Protein AF-A0A3B1E2D6-F1 (afdb_monomer)

Secondary structure (DSSP, 8-state):
--EEEEEE--SGGGTT-EEEETTEEEEESS-EEEEEE-TT--EEEEEEESEEEEEETT--EEEEETT-EEEE-TT----EEES---HHHHHHHHHH-TTEEE-S-SEEEE---TT--S-EEEEE-SS-HHHHTTTGGGS----TTTB-SSEEEEEEETTTTEEEEEETTEEEEE---TT-EEEEEEEEEEETTEEEEEEEEEE-BT--EEETTEEE-BSEE--EEEEEEEE-TTS-EEEEEEEEEEE-SEEEPPP-

Organism: NCBI:txid652676

InterPro domains:
  IPR006860 FecR protein [PF04773] (2-52)
  IPR012373 Fe(2+)-dicitrate sensor, transmembrane component [PTHR30273] (2-95)

Mean predicted aligned error: 5.48 Å

pLDDT: mean 89.54, std 8.62, range [54.59, 98.31]

Nearest PDB structures (foldseek):
  4bxq-assembly1_A  TM=2.350E-01  e=1.334E+00  Danio rerio
  4bxp-assembly1_A  TM=2.313E-01  e=1.654E+00  Danio rerio
  7sqc-assembly1_9D  TM=2.368E-01  e=2.542E+00  Chlamydomonas reinhardtii
  4bxr-assembly2_B  TM=2.130E-01  e=1.943E+00  Danio rerio
  4ld3-assembly1_A  TM=1.711E-01  e=2.830E+00  Danio rerio

Structure (mmCIF, N/CA/C/O backbone):
data_AF-A0A3B1E2D6-F1
#
_entry.id   AF-A0A3B1E2D6-F1
#
loop_
_atom_site.group_PDB
_atom_site.id
_atom_site.type_symbol
_atom_site.label_atom_id
_atom_site.label_alt_id
_atom_site.label_comp_id
_atom_site.label_asym_id
_atom_site.label_entity_id
_atom_site.label_seq_id
_atom_site.pdbx_PDB_ins_code
_atom_site.Cartn_x
_atom_site.Cartn_y
_atom_site.Cartn_z
_atom_site.occupancy
_atom_site.B_iso_or_equiv
_atom_site.auth_seq_id
_atom_site.auth_comp_id
_atom_site.auth_asym_id
_atom_site.auth_atom_id
_atom_site.pdbx_PDB_model_num
ATOM 1 N N . SER A 1 1 ? -13.318 -9.334 27.468 1.00 66.12 1 SER A N 1
ATOM 2 C CA . SER A 1 1 ? -13.685 -10.148 26.287 1.00 66.12 1 SER A CA 1
ATOM 3 C C . SER A 1 1 ? -12.667 -9.867 25.203 1.00 66.12 1 SER A C 1
ATOM 5 O O . SER A 1 1 ? -12.263 -8.723 25.097 1.00 66.12 1 SER A O 1
ATOM 7 N N . ARG A 1 2 ? -12.231 -10.880 24.446 1.00 92.12 2 ARG A N 1
ATOM 8 C CA . ARG A 1 2 ? -11.282 -10.730 23.329 1.00 92.12 2 ARG A CA 1
ATOM 9 C C . ARG A 1 2 ? -11.980 -11.096 22.025 1.00 92.12 2 ARG A C 1
ATOM 11 O O . ARG A 1 2 ? -12.772 -12.037 22.027 1.00 92.12 2 ARG A O 1
ATOM 18 N N . GLY A 1 3 ? -11.686 -10.393 20.940 1.00 94.12 3 GLY A N 1
ATOM 19 C CA . GLY A 1 3 ? -12.234 -10.723 19.628 1.00 94.12 3 GLY A CA 1
ATOM 20 C C . GLY A 1 3 ? -11.583 -9.938 18.500 1.00 94.12 3 GLY A C 1
ATOM 21 O O . GLY A 1 3 ? -11.156 -8.803 18.694 1.00 94.12 3 GLY A O 1
ATOM 22 N N . ILE A 1 4 ? -11.541 -10.557 17.324 1.00 95.56 4 ILE A N 1
ATOM 23 C CA . ILE A 1 4 ? -11.138 -9.945 16.060 1.00 95.56 4 ILE A CA 1
ATOM 24 C C . ILE A 1 4 ? -12.330 -10.050 15.110 1.00 95.56 4 ILE A C 1
ATOM 26 O O . ILE A 1 4 ? -12.961 -11.103 15.014 1.00 95.56 4 ILE A O 1
ATOM 30 N N . LEU A 1 5 ? -12.635 -8.958 14.419 1.00 95.38 5 LEU A N 1
ATOM 31 C CA . LEU A 1 5 ? -13.650 -8.881 13.379 1.00 95.38 5 LEU A CA 1
ATOM 32 C C . LEU A 1 5 ? -13.034 -8.209 12.155 1.00 95.38 5 LEU A C 1
ATOM 34 O O . LEU A 1 5 ? -12.516 -7.100 12.256 1.00 95.38 5 LEU A O 1
ATOM 38 N N . LEU A 1 6 ? -13.158 -8.846 10.997 1.00 94.38 6 LEU A N 1
ATOM 39 C CA . LEU A 1 6 ? -13.098 -8.156 9.717 1.00 94.38 6 LEU A CA 1
ATOM 40 C C . LEU A 1 6 ? -14.526 -8.037 9.198 1.00 94.38 6 LEU A C 1
ATOM 42 O O . LEU A 1 6 ? -15.253 -9.030 9.150 1.00 94.38 6 LEU A O 1
ATOM 46 N N . ALA A 1 7 ? -14.918 -6.831 8.814 1.00 93.31 7 ALA A N 1
ATOM 47 C CA . ALA A 1 7 ? -16.178 -6.592 8.142 1.00 93.31 7 ALA A CA 1
ATOM 48 C C . ALA A 1 7 ? -15.914 -6.119 6.717 1.00 93.31 7 ALA A C 1
ATOM 50 O O . ALA A 1 7 ? -15.174 -5.160 6.503 1.00 93.31 7 ALA A O 1
ATOM 51 N N . GLU A 1 8 ? -16.563 -6.779 5.764 1.00 91.44 8 GLU A N 1
ATOM 52 C CA . GLU A 1 8 ? -16.634 -6.357 4.374 1.00 91.44 8 GLU A CA 1
ATOM 53 C C . GLU A 1 8 ? -18.095 -6.074 4.018 1.00 91.44 8 GLU A C 1
ATOM 55 O O . GLU A 1 8 ? -18.920 -6.978 3.881 1.00 91.44 8 GLU A O 1
ATOM 60 N N . VAL A 1 9 ? -18.423 -4.790 3.884 1.00 88.56 9 VAL A N 1
ATOM 61 C CA . VAL A 1 9 ? -19.766 -4.332 3.535 1.00 88.56 9 VAL A CA 1
ATOM 62 C C . VAL A 1 9 ? -19.759 -3.706 2.154 1.00 88.56 9 VAL A C 1
ATOM 64 O O . VAL A 1 9 ? -19.364 -2.560 1.949 1.00 88.56 9 VAL A O 1
ATOM 67 N N . THR A 1 10 ? -20.227 -4.485 1.183 1.00 82.56 10 THR A N 1
ATOM 68 C CA . THR A 1 10 ? -20.217 -4.129 -0.243 1.00 82.56 10 THR A CA 1
ATOM 69 C C . THR A 1 10 ? -21.563 -3.628 -0.763 1.00 82.56 10 THR A C 1
ATOM 71 O O . THR A 1 10 ? -21.641 -3.179 -1.905 1.00 82.56 10 THR A O 1
ATOM 74 N N . THR A 1 11 ? -22.625 -3.671 0.051 1.00 86.12 11 THR A N 1
ATOM 75 C CA . THR A 1 11 ? -23.980 -3.274 -0.363 1.00 86.12 11 THR A CA 1
ATOM 76 C C . THR A 1 11 ? -24.518 -2.115 0.467 1.00 86.12 11 THR A C 1
ATOM 78 O O . THR A 1 11 ? -24.278 -2.028 1.669 1.00 86.12 11 THR A O 1
ATOM 81 N N . GLU A 1 12 ? -25.323 -1.254 -0.160 1.00 85.44 12 GLU A N 1
ATOM 82 C CA . GLU A 1 12 ? -25.976 -0.122 0.515 1.00 85.44 12 GLU A CA 1
ATOM 83 C C . GLU A 1 12 ? -26.843 -0.556 1.705 1.00 85.44 12 GLU A C 1
ATOM 85 O O . GLU A 1 12 ? -26.892 0.135 2.716 1.00 85.44 12 GLU A O 1
ATOM 90 N N . LYS A 1 13 ? -27.486 -1.729 1.624 1.00 87.31 13 LYS A N 1
ATOM 91 C CA . LYS A 1 13 ? -28.333 -2.261 2.706 1.00 87.31 13 LYS A CA 1
ATOM 92 C C . LYS A 1 13 ? -27.547 -2.663 3.956 1.00 87.31 13 LYS A C 1
ATOM 94 O O . LYS A 1 13 ? -28.147 -2.764 5.019 1.00 87.31 13 LYS A O 1
ATOM 99 N N . GLY A 1 14 ? -26.247 -2.933 3.826 1.00 83.31 14 GLY A N 1
ATOM 100 C CA . GLY A 1 14 ? -25.390 -3.273 4.961 1.00 83.31 14 GLY A CA 1
ATOM 101 C C . GLY A 1 14 ? -24.893 -2.053 5.739 1.00 83.31 14 GLY A C 1
ATOM 102 O O . GLY A 1 14 ? -24.427 -2.212 6.864 1.00 83.31 14 GLY A O 1
ATOM 103 N N . LYS A 1 15 ? -25.015 -0.844 5.173 1.00 88.88 15 LYS A N 1
ATOM 104 C CA . LYS A 1 15 ? -24.545 0.391 5.808 1.00 88.88 15 LYS A CA 1
ATOM 105 C C . LYS A 1 15 ? -25.308 0.684 7.094 1.00 88.88 15 LYS A C 1
ATOM 107 O O . LYS A 1 15 ? -26.521 0.503 7.172 1.00 88.88 15 LYS A O 1
ATOM 112 N N . GLY A 1 16 ? -24.596 1.212 8.084 1.00 89.00 16 GLY A N 1
ATOM 113 C CA . GLY A 1 16 ? -25.149 1.622 9.372 1.00 89.00 16 GLY A CA 1
ATOM 114 C C . GLY A 1 16 ? -25.159 0.524 10.433 1.00 89.00 16 GLY A C 1
ATOM 115 O O . GLY A 1 16 ? -25.547 0.798 11.573 1.00 89.00 16 GLY A O 1
ATOM 116 N N . PHE A 1 17 ? -24.719 -0.702 10.119 1.00 91.75 17 PHE A N 1
ATOM 117 C CA . PHE A 1 17 ? -24.541 -1.709 11.162 1.00 91.75 17 PHE A CA 1
ATOM 118 C C . PHE A 1 17 ? -23.472 -1.244 12.164 1.00 91.75 17 PHE A C 1
ATOM 120 O O . PHE A 1 17 ? -22.531 -0.524 11.825 1.00 91.75 17 PHE A O 1
ATOM 127 N N . THR A 1 18 ? -23.657 -1.615 13.429 1.00 95.38 18 THR A N 1
ATOM 128 C CA . THR A 1 18 ? -22.839 -1.117 14.535 1.00 95.38 18 THR A CA 1
ATOM 129 C C . THR A 1 18 ? -22.147 -2.266 15.248 1.00 95.38 18 THR A C 1
ATOM 131 O O . THR A 1 18 ? -22.805 -3.164 15.776 1.00 95.38 18 THR A O 1
ATOM 134 N N . VAL A 1 19 ? -20.822 -2.197 15.331 1.00 95.81 19 VAL A N 1
ATOM 135 C CA . VAL A 1 19 ? -20.014 -3.068 16.184 1.00 95.81 19 VAL A CA 1
ATOM 136 C C . VAL A 1 19 ? -19.883 -2.400 17.546 1.00 95.81 19 VAL A C 1
ATOM 138 O O . VAL A 1 19 ? -19.311 -1.316 17.664 1.00 95.81 19 VAL A O 1
ATOM 141 N N . LYS A 1 20 ? -20.425 -3.040 18.582 1.00 95.75 20 LYS A N 1
ATOM 142 C CA . LYS A 1 20 ? -20.284 -2.575 19.965 1.00 95.75 20 LYS A CA 1
ATOM 143 C C . LYS A 1 20 ? -18.991 -3.125 20.551 1.00 95.75 20 LYS A C 1
ATOM 145 O O . LYS A 1 20 ? -18.819 -4.342 20.617 1.00 95.75 20 LYS A O 1
ATOM 150 N N . THR A 1 21 ? -18.112 -2.247 21.010 1.00 95.69 21 THR A N 1
ATOM 151 C CA . THR A 1 21 ? -16.894 -2.613 21.737 1.00 95.69 21 THR A CA 1
ATOM 152 C C . THR A 1 21 ? -16.957 -2.066 23.165 1.00 95.69 21 THR A C 1
ATOM 154 O O . THR A 1 21 ? -17.774 -1.192 23.464 1.00 95.69 21 THR A O 1
ATOM 157 N N . PRO A 1 22 ? -16.090 -2.527 24.084 1.00 94.56 22 PRO A N 1
ATOM 158 C CA . PRO A 1 22 ? -16.035 -1.955 25.425 1.00 94.56 22 PRO A CA 1
ATOM 159 C C . PRO A 1 22 ? -15.692 -0.461 25.460 1.00 94.56 22 PRO A C 1
ATOM 161 O O . PRO A 1 22 ? -15.896 0.153 26.506 1.00 94.56 22 PRO A O 1
ATOM 164 N N . ARG A 1 23 ? -15.116 0.111 24.390 1.00 94.44 23 ARG A N 1
ATOM 165 C CA . ARG A 1 23 ? -14.662 1.517 24.331 1.00 94.44 23 ARG A CA 1
ATOM 166 C C . ARG A 1 23 ? -15.522 2.416 23.444 1.00 94.44 23 ARG A C 1
ATOM 168 O O . ARG A 1 23 ? -15.212 3.596 23.291 1.00 94.44 23 ARG A O 1
ATOM 175 N N . GLY A 1 24 ? -16.589 1.888 22.852 1.00 93.25 24 GLY A N 1
ATOM 176 C CA . GLY A 1 24 ? -17.463 2.673 21.993 1.00 93.25 24 GLY A CA 1
ATOM 177 C C . GLY A 1 24 ? -18.174 1.848 20.933 1.00 93.25 24 GLY A C 1
ATOM 178 O O . GLY A 1 24 ? -18.134 0.619 20.922 1.00 93.25 24 GLY A O 1
ATOM 179 N N . ASN A 1 25 ? -18.826 2.558 20.025 1.00 96.38 25 ASN A N 1
ATOM 180 C CA . ASN A 1 25 ? -19.504 1.976 18.881 1.00 96.38 25 ASN A CA 1
ATOM 181 C C . ASN A 1 25 ? -18.736 2.312 17.607 1.00 96.38 25 ASN A C 1
ATOM 183 O O . ASN A 1 25 ? -18.302 3.447 17.424 1.00 96.38 25 ASN A O 1
ATOM 187 N N . ILE A 1 26 ? -18.612 1.338 16.715 1.00 96.62 26 ILE A N 1
ATOM 188 C CA . ILE A 1 26 ? -18.060 1.533 15.376 1.00 96.62 26 ILE A CA 1
ATOM 189 C C . ILE A 1 26 ? -19.208 1.329 14.398 1.00 96.62 26 ILE A C 1
ATOM 191 O O . ILE A 1 26 ? -19.766 0.234 14.320 1.00 96.62 26 ILE A O 1
ATOM 195 N N . VAL A 1 27 ? -19.591 2.393 13.702 1.00 95.62 27 VAL A N 1
ATOM 196 C CA . VAL A 1 27 ? -20.701 2.407 12.750 1.00 95.62 27 VAL A CA 1
ATOM 197 C C . VAL A 1 27 ? -20.130 2.342 11.340 1.00 95.62 27 VAL A C 1
ATOM 199 O O . VAL A 1 27 ? -19.366 3.216 10.925 1.00 95.62 27 VAL A O 1
ATOM 202 N N . ASP A 1 28 ? -20.498 1.299 10.608 1.00 92.31 28 ASP A N 1
ATOM 203 C CA . ASP A 1 28 ? -20.098 1.122 9.216 1.00 92.31 28 ASP A CA 1
ATOM 204 C C . ASP A 1 28 ? -20.836 2.084 8.282 1.00 92.31 28 ASP A C 1
ATOM 206 O O . ASP A 1 28 ? -22.038 2.311 8.429 1.00 92.31 28 ASP A O 1
ATOM 210 N N . LEU A 1 29 ? -20.134 2.584 7.264 1.00 88.62 29 LEU A N 1
ATOM 211 C CA . LEU A 1 29 ? -20.715 3.403 6.196 1.00 88.62 29 LEU A CA 1
ATOM 212 C C . LEU A 1 29 ? -20.529 2.759 4.804 1.00 88.62 29 LEU A C 1
ATOM 214 O O . LEU A 1 29 ? -20.499 3.460 3.790 1.00 88.62 29 LEU A O 1
ATOM 218 N N . GLY A 1 30 ? -20.431 1.424 4.744 1.00 75.62 30 GLY A N 1
ATOM 219 C CA . GLY A 1 30 ? -20.276 0.611 3.532 1.00 75.62 30 GLY A CA 1
ATOM 220 C C . GLY A 1 30 ? -18.820 0.389 3.163 1.00 75.62 30 GLY A C 1
ATOM 221 O O . GLY A 1 30 ? -18.332 0.936 2.167 1.00 75.62 30 GLY A O 1
ATOM 222 N N . THR A 1 31 ? -18.110 -0.347 4.016 1.00 87.50 31 THR A N 1
ATOM 223 C CA . THR A 1 31 ? -16.647 -0.347 4.039 1.00 87.50 31 THR A CA 1
ATOM 224 C C . THR A 1 31 ? -16.003 -1.698 4.278 1.00 87.50 31 THR A C 1
ATOM 226 O O . THR A 1 31 ? -16.665 -2.677 4.603 1.00 87.50 31 THR A O 1
ATOM 229 N N . ILE A 1 32 ? -14.679 -1.736 4.103 1.00 92.94 32 ILE A N 1
ATOM 230 C CA . ILE A 1 32 ? -13.841 -2.820 4.619 1.00 92.94 32 ILE A CA 1
ATOM 231 C C . ILE A 1 32 ? -13.092 -2.263 5.824 1.00 92.94 32 ILE A C 1
ATOM 233 O O . ILE A 1 32 ? -12.324 -1.307 5.669 1.00 92.94 32 ILE A O 1
ATOM 237 N N . PHE A 1 33 ? -13.311 -2.829 7.007 1.00 95.50 33 PHE A N 1
ATOM 238 C CA . PHE A 1 33 ? -12.666 -2.384 8.242 1.00 95.50 33 PHE A CA 1
ATOM 239 C C . PHE A 1 33 ? -12.423 -3.541 9.210 1.00 95.50 33 PHE A C 1
ATOM 241 O O . PHE A 1 33 ? -13.157 -4.529 9.240 1.00 95.50 33 PHE A O 1
ATOM 248 N N . GLY A 1 34 ? -11.363 -3.405 9.996 1.00 95.56 34 GLY A N 1
ATOM 249 C CA . GLY A 1 34 ? -10.982 -4.328 11.052 1.00 95.56 34 GLY A CA 1
ATOM 250 C C . GLY A 1 34 ? -11.313 -3.758 12.419 1.00 95.56 34 GLY A C 1
ATOM 251 O O . GLY A 1 34 ? -11.097 -2.571 12.656 1.00 95.56 34 GLY A O 1
ATOM 252 N N . VAL A 1 35 ? -11.800 -4.605 13.319 1.00 97.06 35 VAL A N 1
ATOM 253 C CA . VAL A 1 35 ? -11.984 -4.299 14.737 1.00 97.06 35 VAL A CA 1
ATOM 254 C C . VAL A 1 35 ? -11.273 -5.355 15.564 1.00 97.06 35 VAL A C 1
ATOM 256 O O . VAL A 1 35 ? -11.386 -6.552 15.300 1.00 97.06 35 VAL A O 1
ATOM 259 N N . GLU A 1 36 ? -10.580 -4.909 16.599 1.00 97.00 36 GLU A N 1
ATOM 260 C CA . GLU A 1 36 ? -9.948 -5.772 17.584 1.00 97.00 36 GLU A CA 1
ATOM 261 C C . GLU A 1 36 ? -10.326 -5.310 18.989 1.00 97.00 36 GLU A C 1
ATOM 263 O O . GLU A 1 36 ? -10.352 -4.113 19.280 1.00 97.00 36 GLU A O 1
ATOM 268 N N . VAL A 1 37 ? -10.605 -6.268 19.869 1.00 96.88 37 VAL A N 1
ATOM 269 C CA . VAL A 1 37 ? -10.706 -6.046 21.310 1.00 96.88 37 VAL A CA 1
ATOM 270 C C . VAL A 1 37 ? -9.763 -7.018 22.004 1.00 96.88 37 VAL A C 1
ATOM 272 O O . VAL A 1 37 ? -9.878 -8.232 21.814 1.00 96.88 37 VAL A O 1
ATOM 275 N N . ASP A 1 38 ? -8.839 -6.499 22.809 1.00 95.06 38 ASP A N 1
ATOM 276 C CA . ASP A 1 38 ? -7.899 -7.329 23.565 1.00 95.06 38 ASP A CA 1
ATOM 277 C C . ASP A 1 38 ? -8.492 -7.815 24.903 1.00 95.06 38 ASP A C 1
ATOM 279 O O . ASP A 1 38 ? -9.603 -7.456 25.298 1.00 95.06 38 ASP A O 1
ATOM 283 N N . ALA A 1 39 ? -7.746 -8.642 25.639 1.00 94.25 39 ALA A N 1
ATOM 284 C CA . ALA A 1 39 ? -8.213 -9.197 26.911 1.00 94.25 39 ALA A CA 1
ATOM 285 C C . ALA A 1 39 ? -8.510 -8.134 27.991 1.00 94.25 39 ALA A C 1
ATOM 287 O O . ALA A 1 39 ? -9.355 -8.381 28.854 1.00 94.25 39 ALA A O 1
ATOM 288 N N . SER A 1 40 ? -7.864 -6.962 27.927 1.00 94.31 40 SER A N 1
ATOM 289 C CA . SER A 1 40 ? -8.086 -5.834 28.845 1.00 94.31 40 SER A CA 1
ATOM 290 C C . SER A 1 40 ? -9.353 -5.037 28.515 1.00 94.31 40 SER A C 1
ATOM 292 O O . SER A 1 40 ? -9.842 -4.275 29.347 1.00 94.31 40 SER A O 1
ATOM 294 N N . GLY A 1 41 ? -9.911 -5.223 27.315 1.00 94.50 41 GLY A N 1
ATOM 295 C CA . GLY A 1 41 ? -11.019 -4.428 26.794 1.00 94.50 41 GLY A CA 1
ATOM 296 C C . GLY A 1 41 ? -10.573 -3.177 26.035 1.00 94.50 41 GLY A C 1
ATOM 297 O O . GLY A 1 41 ? -11.427 -2.367 25.668 1.00 94.50 41 GLY A O 1
ATOM 298 N N . THR A 1 42 ? -9.274 -3.020 25.763 1.00 96.00 42 THR A N 1
ATOM 299 C CA . THR A 1 42 ? -8.786 -2.046 24.777 1.00 96.00 42 THR A CA 1
ATOM 300 C C . THR A 1 42 ? -9.413 -2.376 23.432 1.00 96.00 42 THR A C 1
ATOM 302 O O . THR A 1 42 ? -9.479 -3.543 23.051 1.00 96.00 42 THR A O 1
ATOM 305 N N . SER A 1 43 ? -9.903 -1.359 22.729 1.00 97.12 43 SER A N 1
ATOM 306 C CA . SER A 1 43 ? -10.529 -1.519 21.416 1.00 97.12 43 SER A CA 1
ATOM 307 C C . SER A 1 43 ? -9.738 -0.766 20.361 1.00 97.12 43 SER A C 1
ATOM 309 O O . SER A 1 43 ? -9.326 0.369 20.594 1.00 97.12 43 SER A O 1
ATOM 311 N N . SER A 1 44 ? -9.580 -1.379 19.196 1.00 97.50 44 SER A N 1
ATOM 312 C CA . SER A 1 44 ? -8.880 -0.802 18.054 1.00 97.50 44 SER A CA 1
ATOM 313 C C . SER A 1 44 ? -9.712 -0.979 16.789 1.00 97.50 44 SER A C 1
ATOM 315 O O . SER A 1 44 ? -10.433 -1.966 16.643 1.00 97.50 44 SER A O 1
ATOM 317 N N . VAL A 1 45 ? -9.612 -0.020 15.872 1.00 97.50 45 VAL A N 1
ATOM 318 C CA . VAL A 1 45 ? -10.275 -0.058 14.565 1.00 97.50 45 VAL A CA 1
ATOM 319 C C . VAL A 1 45 ? -9.330 0.448 13.488 1.00 97.50 45 VAL A C 1
ATOM 321 O O . VAL A 1 45 ? -8.654 1.454 13.694 1.00 97.50 45 VAL A O 1
ATOM 324 N N . GLN A 1 46 ? -9.306 -0.221 12.337 1.00 96.19 46 GLN A N 1
ATOM 325 C CA . GLN A 1 46 ? -8.628 0.253 11.131 1.00 96.19 46 GLN A CA 1
ATOM 326 C C . GLN A 1 46 ? -9.572 0.185 9.940 1.00 96.19 46 GLN A C 1
ATOM 328 O O . GLN A 1 46 ? -10.242 -0.824 9.728 1.00 96.19 46 GLN A O 1
ATOM 333 N N . VAL A 1 47 ? -9.597 1.241 9.131 1.00 95.62 47 VAL A N 1
ATOM 334 C CA . VAL A 1 47 ? -10.389 1.270 7.898 1.00 95.62 47 VAL A CA 1
ATOM 335 C C . VAL A 1 47 ? -9.497 0.928 6.715 1.00 95.62 47 VAL A C 1
ATOM 337 O O . VAL A 1 47 ? -8.561 1.662 6.405 1.00 95.62 47 VAL A O 1
ATOM 340 N N . PHE A 1 48 ? -9.815 -0.153 6.009 1.00 93.94 48 PHE A N 1
ATOM 341 C CA . PHE A 1 48 ? -9.073 -0.592 4.827 1.00 93.94 48 PHE A CA 1
ATOM 342 C C . PHE A 1 48 ? -9.609 0.044 3.529 1.00 93.94 48 PHE A C 1
ATOM 344 O O . PHE A 1 48 ? -8.862 0.324 2.582 1.00 93.94 48 PHE A O 1
ATOM 351 N N . LYS A 1 49 ? -10.915 0.322 3.469 1.00 92.56 49 LYS A N 1
ATOM 352 C CA . LYS A 1 49 ? -11.578 0.973 2.327 1.00 92.56 49 LYS A CA 1
ATOM 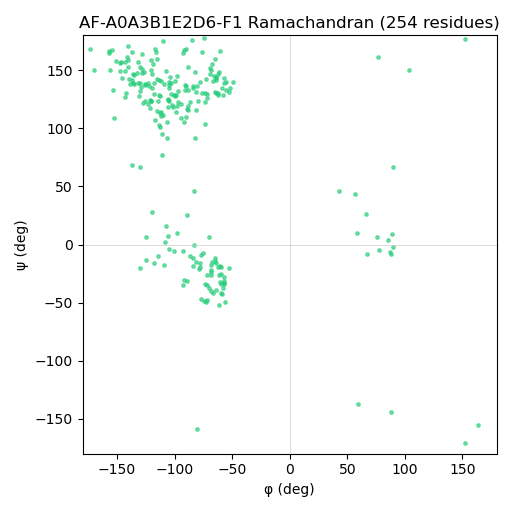353 C C . LYS A 1 49 ? -12.828 1.715 2.788 1.00 92.56 49 LYS A C 1
ATOM 355 O O . LYS A 1 49 ? -13.669 1.111 3.431 1.00 92.56 49 LYS A O 1
ATOM 360 N N . GLY A 1 50 ? -13.005 2.963 2.352 1.00 92.12 50 GLY A N 1
ATOM 361 C CA . GLY A 1 50 ? -14.189 3.779 2.651 1.00 92.12 50 GLY A CA 1
ATOM 362 C C . GLY A 1 50 ? -14.060 4.565 3.960 1.00 92.12 50 GLY A C 1
ATOM 363 O O . GLY A 1 50 ? -12.968 5.053 4.239 1.00 92.12 50 GLY A O 1
ATOM 364 N N . ASN A 1 51 ? -15.154 4.732 4.715 1.00 94.50 51 ASN A N 1
ATOM 365 C CA . ASN A 1 51 ? -15.180 5.422 6.011 1.00 94.50 51 ASN A CA 1
ATOM 366 C C . ASN A 1 51 ? -16.011 4.703 7.096 1.00 94.50 51 ASN A C 1
ATOM 368 O O . ASN A 1 51 ? -17.071 4.162 6.801 1.00 94.50 51 ASN A O 1
ATOM 372 N N . VAL A 1 52 ? -15.599 4.793 8.358 1.00 96.69 52 VAL A N 1
ATOM 373 C CA . VAL A 1 52 ? -16.416 4.395 9.522 1.00 96.69 52 VAL A CA 1
ATOM 374 C C . VAL A 1 52 ? -16.614 5.585 10.448 1.00 96.69 52 VAL A C 1
ATOM 376 O O . VAL A 1 52 ? -15.806 6.512 10.445 1.00 96.69 52 VAL A O 1
ATOM 379 N N . ASP A 1 53 ? -17.642 5.542 11.285 1.00 97.12 53 ASP A N 1
ATOM 380 C CA . ASP A 1 53 ? -17.773 6.463 12.409 1.00 97.12 53 ASP A CA 1
ATOM 381 C C . ASP A 1 53 ? -17.463 5.745 13.720 1.00 97.12 53 ASP A C 1
ATOM 383 O O . ASP A 1 53 ? -18.084 4.739 14.058 1.00 97.12 53 ASP A O 1
ATOM 387 N N . VAL A 1 54 ? -16.519 6.285 14.483 1.00 96.50 54 VAL A N 1
ATOM 388 C CA . VAL A 1 54 ? -16.221 5.840 15.844 1.00 96.50 54 VAL A CA 1
ATOM 389 C C . VAL A 1 54 ? -16.947 6.760 16.812 1.00 96.50 54 VAL A C 1
ATOM 391 O O . VAL A 1 54 ? -16.745 7.970 16.790 1.00 96.50 54 VAL A O 1
ATOM 394 N N . VAL A 1 55 ? -17.789 6.192 17.664 1.00 95.50 55 VAL A N 1
ATOM 395 C CA . VAL A 1 55 ? -18.481 6.906 18.738 1.00 95.50 55 VAL A CA 1
ATOM 396 C C . VAL A 1 55 ? -17.883 6.447 20.060 1.00 95.50 55 VAL A C 1
ATOM 398 O O . VAL A 1 55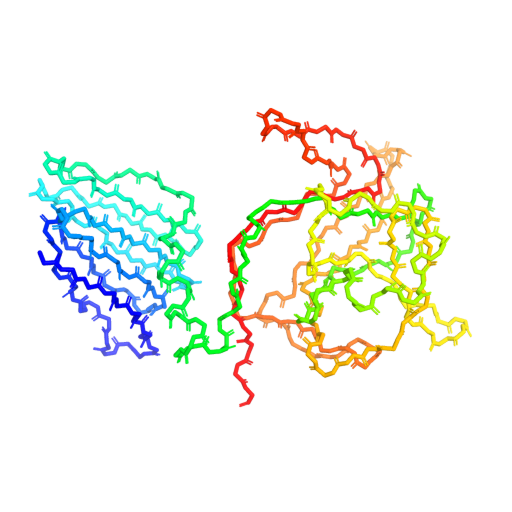 ? -18.045 5.283 20.431 1.00 95.50 55 VAL A O 1
ATOM 401 N N . SER A 1 56 ? -17.172 7.337 20.753 1.00 92.94 56 SER A N 1
ATOM 402 C CA . SER A 1 56 ? -16.564 7.049 22.056 1.00 92.94 56 SER A CA 1
ATOM 403 C C . SER A 1 56 ? -17.615 6.675 23.105 1.00 92.94 56 SER A C 1
ATOM 405 O O . SER A 1 56 ? -18.810 6.933 22.940 1.00 92.94 56 SER A O 1
ATOM 407 N N . SER A 1 57 ? -17.177 6.126 24.240 1.00 88.69 57 SER A N 1
ATOM 408 C CA . SER A 1 57 ? -18.071 5.889 25.382 1.00 88.69 57 SER A CA 1
ATOM 409 C C . SER A 1 57 ? -18.720 7.171 25.921 1.00 88.69 57 SER A C 1
ATOM 411 O O . SER A 1 57 ? -19.813 7.103 26.473 1.00 88.69 57 SER A O 1
ATOM 413 N N . SER A 1 58 ? -18.084 8.330 25.719 1.00 88.06 58 SER A N 1
ATOM 414 C CA . SER A 1 58 ? -18.619 9.658 26.050 1.00 88.06 58 SER A CA 1
ATOM 415 C C . SER A 1 58 ? -19.554 10.244 24.979 1.00 88.06 58 SER A C 1
ATOM 417 O O . SER A 1 58 ? -20.079 11.340 25.154 1.00 88.06 58 SER A O 1
ATOM 419 N N . GLY A 1 59 ? -19.788 9.530 23.872 1.00 90.56 59 GLY A N 1
ATOM 420 C CA . GLY A 1 59 ? -20.679 9.952 22.787 1.00 90.56 59 GLY A CA 1
ATOM 421 C C . GLY A 1 59 ? -20.034 10.863 21.738 1.00 90.56 59 GLY A C 1
ATOM 422 O O . GLY A 1 59 ? -20.720 11.305 20.816 1.00 90.56 59 GLY A O 1
ATOM 423 N N . VAL A 1 60 ? -18.727 11.129 21.832 1.00 93.12 60 VAL A N 1
ATOM 424 C CA . VAL A 1 60 ? -17.991 11.909 20.828 1.00 93.12 60 VAL A CA 1
ATOM 425 C C . VAL A 1 60 ? -17.841 11.079 19.561 1.00 93.12 60 VAL A C 1
ATOM 427 O O . VAL A 1 60 ? -17.349 9.952 19.596 1.00 93.12 60 VAL A O 1
ATOM 430 N N . LYS A 1 61 ? -18.264 11.650 18.434 1.00 95.44 61 LYS A N 1
ATOM 431 C CA . LYS A 1 61 ? -18.221 11.011 17.122 1.00 95.44 61 LYS A CA 1
ATOM 432 C C . LYS A 1 61 ? -17.010 11.492 16.320 1.00 95.44 61 LYS A C 1
ATOM 434 O O . LYS A 1 61 ? -16.864 12.691 16.095 1.00 95.44 61 LYS A O 1
ATOM 439 N N . THR A 1 62 ? -16.223 10.550 15.810 1.00 95.44 62 THR A N 1
ATOM 440 C CA . THR A 1 62 ? -15.068 10.792 14.939 1.00 95.44 62 THR A CA 1
ATOM 441 C C . THR A 1 62 ? -15.185 9.943 13.678 1.00 95.44 62 THR A C 1
ATOM 443 O O . THR A 1 62 ? -15.229 8.716 13.759 1.00 95.44 62 THR A O 1
ATOM 446 N N . SER A 1 63 ? -15.199 10.579 12.508 1.00 96.31 63 SER A N 1
ATOM 447 C CA . SER A 1 63 ? -15.182 9.871 11.224 1.00 96.31 63 SER A CA 1
ATOM 448 C C . SER A 1 63 ? -13.760 9.463 10.845 1.00 96.31 63 SER A C 1
ATOM 450 O O . SER A 1 63 ? -12.833 10.273 10.870 1.00 96.31 63 SER A O 1
ATOM 452 N N . LEU A 1 64 ? -13.591 8.200 10.469 1.00 95.94 64 LEU A N 1
ATOM 453 C CA . LEU A 1 64 ? -12.327 7.590 10.079 1.00 95.94 64 LEU A CA 1
ATOM 454 C C . LEU A 1 64 ? -12.377 7.194 8.609 1.00 95.94 64 LEU A C 1
ATOM 456 O O . LEU A 1 64 ? -13.226 6.403 8.215 1.00 95.94 64 LEU A O 1
ATOM 460 N N . ALA A 1 65 ? -11.437 7.704 7.818 1.00 95.06 65 ALA A N 1
ATOM 461 C CA . ALA A 1 65 ? -11.267 7.325 6.418 1.00 95.06 65 ALA A CA 1
ATOM 462 C C . ALA A 1 65 ? -10.304 6.139 6.250 1.00 95.06 65 ALA A C 1
ATOM 464 O O . ALA A 1 65 ? -9.570 5.782 7.172 1.00 95.06 65 ALA A O 1
ATOM 465 N N . ALA A 1 66 ? -10.272 5.561 5.048 1.00 93.62 66 ALA A N 1
ATOM 466 C CA . ALA A 1 66 ? -9.319 4.520 4.668 1.00 93.62 66 ALA A CA 1
ATOM 467 C C . ALA A 1 66 ? -7.866 4.894 5.019 1.00 93.62 66 ALA A C 1
ATOM 469 O O . ALA A 1 66 ? -7.444 6.043 4.867 1.00 93.62 66 ALA A O 1
ATOM 470 N N . GLY A 1 67 ? -7.111 3.909 5.502 1.00 91.94 67 GLY A N 1
ATOM 471 C CA . GLY A 1 67 ? -5.741 4.072 5.981 1.00 91.94 67 GLY A CA 1
ATOM 472 C C . GLY A 1 67 ? -5.616 4.736 7.351 1.00 91.94 67 GLY A C 1
ATOM 473 O O . GLY A 1 67 ? -4.505 5.047 7.773 1.00 91.94 67 GLY A O 1
ATOM 474 N N . LYS A 1 68 ? -6.728 4.989 8.053 1.00 94.88 68 LYS A N 1
ATOM 475 C CA . LYS A 1 68 ? -6.711 5.468 9.438 1.00 94.88 68 LYS A CA 1
ATOM 476 C C . LYS A 1 68 ? -6.964 4.327 10.408 1.00 94.88 68 LYS A C 1
ATOM 478 O O . LYS A 1 68 ? -7.841 3.490 10.187 1.00 94.88 68 LYS A O 1
ATOM 483 N N . THR A 1 69 ? -6.225 4.377 11.508 1.00 95.62 69 THR A N 1
ATOM 484 C CA . THR A 1 69 ? -6.358 3.472 12.644 1.00 95.62 69 THR A CA 1
ATOM 485 C C . THR A 1 69 ? -6.561 4.303 13.903 1.00 95.62 69 THR A C 1
ATOM 487 O O . THR A 1 69 ? -5.902 5.329 14.085 1.00 95.62 69 THR A O 1
ATOM 490 N N . MET A 1 70 ? -7.462 3.870 14.778 1.00 97.06 70 MET A N 1
ATOM 491 C CA . MET A 1 70 ? -7.633 4.447 16.111 1.00 97.06 70 MET A CA 1
ATOM 492 C C . MET A 1 70 ? -7.646 3.346 17.161 1.00 97.06 70 MET A C 1
ATOM 494 O O . MET A 1 70 ? -8.068 2.220 16.895 1.00 97.06 70 MET A O 1
ATOM 498 N N . ARG A 1 71 ? -7.228 3.704 18.370 1.00 97.19 71 ARG A N 1
ATOM 499 C CA . ARG A 1 71 ? -7.191 2.835 19.542 1.00 97.19 71 ARG A CA 1
ATOM 500 C C . ARG A 1 71 ? -7.717 3.587 20.756 1.00 97.19 71 ARG A C 1
ATOM 502 O O . ARG A 1 71 ? -7.384 4.750 20.958 1.00 97.19 71 ARG A O 1
ATOM 509 N N . ALA A 1 72 ? -8.508 2.910 21.573 1.00 96.44 72 ALA A N 1
ATOM 510 C CA . ALA A 1 72 ? -8.920 3.374 22.888 1.00 96.44 72 ALA A CA 1
ATOM 511 C C . ALA A 1 72 ? -8.479 2.345 23.928 1.00 96.44 72 ALA A C 1
ATOM 513 O O . ALA A 1 72 ? -8.907 1.188 23.894 1.00 96.44 72 ALA A O 1
ATOM 514 N N . GLU A 1 73 ? -7.600 2.754 24.837 1.00 95.88 73 GLU A N 1
ATOM 515 C CA . GLU A 1 73 ? -7.102 1.884 25.902 1.00 95.88 73 GLU A CA 1
ATOM 516 C C . GLU A 1 73 ? -8.186 1.569 26.936 1.00 95.88 73 GLU A C 1
ATOM 518 O O . GLU A 1 73 ? -9.111 2.352 27.177 1.00 95.88 73 GLU A O 1
ATOM 523 N N . ALA A 1 74 ? -8.070 0.407 27.575 1.00 94.25 74 ALA A N 1
ATOM 524 C CA . ALA A 1 74 ? -8.930 0.036 28.690 1.00 94.25 74 ALA A CA 1
ATOM 525 C C . ALA A 1 74 ? -8.940 1.133 29.773 1.00 94.25 74 ALA A C 1
ATOM 527 O O . ALA A 1 74 ? -7.903 1.641 30.192 1.00 94.25 74 ALA A O 1
ATOM 528 N N . GLY A 1 75 ? -10.137 1.527 30.214 1.00 90.25 75 GLY A N 1
ATOM 529 C CA . GLY A 1 75 ? -10.314 2.602 31.196 1.00 90.25 75 GLY A CA 1
ATOM 530 C C . GLY A 1 75 ? -10.171 4.026 30.642 1.00 90.25 75 GLY A C 1
ATOM 531 O O . GLY A 1 75 ? -10.439 4.972 31.375 1.00 90.25 75 GLY A O 1
ATOM 532 N N . LYS A 1 76 ? -9.812 4.204 29.364 1.00 91.06 76 LYS A N 1
ATOM 533 C CA . LYS A 1 76 ? -9.851 5.500 28.672 1.00 91.06 76 LYS A CA 1
ATOM 534 C C . LYS A 1 76 ? -11.134 5.627 27.852 1.00 91.06 76 LYS A C 1
ATOM 536 O O . LYS A 1 76 ? -11.647 4.630 27.338 1.00 91.06 76 LYS A O 1
ATOM 541 N N . GLU A 1 77 ? -11.662 6.844 27.774 1.00 85.75 77 GLU A N 1
ATOM 542 C CA . GLU A 1 77 ? -12.855 7.163 26.975 1.00 85.75 77 GLU A CA 1
ATOM 543 C C . GLU A 1 77 ? -12.494 7.623 25.562 1.00 85.75 77 GLU A C 1
ATOM 545 O O . GLU A 1 77 ? -13.248 7.408 24.615 1.00 85.75 77 GLU A O 1
ATOM 550 N N . GLU A 1 78 ? -11.334 8.256 25.414 1.00 89.88 78 GLU A N 1
ATOM 551 C CA . GLU A 1 78 ? -10.890 8.828 24.153 1.00 89.88 78 GLU A CA 1
ATOM 552 C C . GLU A 1 78 ? -10.289 7.765 23.239 1.00 89.88 78 GLU A C 1
ATOM 554 O O . GLU A 1 78 ? -9.469 6.939 23.647 1.00 89.88 78 GLU A O 1
ATOM 559 N N . TRP A 1 79 ? -10.674 7.837 21.970 1.00 95.50 79 TRP A N 1
ATOM 560 C CA . TRP A 1 79 ? -9.982 7.141 20.901 1.00 95.50 79 TRP A CA 1
ATOM 561 C C . TRP A 1 79 ? -8.868 8.040 20.382 1.00 95.50 79 TRP A C 1
ATOM 563 O O . TRP A 1 79 ? -9.099 9.211 20.083 1.00 95.50 79 TRP A O 1
ATOM 573 N N . GLN A 1 80 ? -7.676 7.479 20.229 1.00 95.69 80 GLN A N 1
ATOM 574 C CA . GLN A 1 80 ? -6.503 8.186 19.734 1.00 95.69 80 GLN A CA 1
ATOM 575 C C . GLN A 1 80 ? -5.978 7.527 18.457 1.00 95.69 80 GLN A C 1
ATOM 577 O O . GLN A 1 80 ? -6.139 6.312 18.293 1.00 95.69 80 GLN A O 1
ATOM 582 N N . PRO A 1 81 ? -5.352 8.294 17.546 1.00 95.94 81 PRO A N 1
ATOM 583 C CA . PRO A 1 81 ? -4.719 7.724 16.368 1.00 95.94 81 PRO A CA 1
ATOM 584 C C . PRO A 1 81 ? -3.695 6.656 16.748 1.00 95.94 81 PRO A C 1
ATOM 586 O O . PRO A 1 81 ? -2.927 6.815 17.693 1.00 95.94 81 PRO A O 1
ATOM 589 N N . SER A 1 82 ? -3.668 5.579 15.976 1.00 93.50 82 SER A N 1
ATOM 590 C CA . SER A 1 82 ? -2.633 4.553 16.047 1.00 93.50 82 SER A CA 1
ATOM 591 C C . SER A 1 82 ? -2.073 4.309 14.649 1.00 93.50 82 SER A C 1
ATOM 593 O O . SER A 1 82 ? -2.663 4.726 13.653 1.00 93.50 82 SER A O 1
ATOM 595 N N . GLU A 1 83 ? -0.919 3.659 14.563 1.00 88.06 83 GLU A N 1
ATOM 596 C CA . GLU A 1 83 ? -0.320 3.305 13.277 1.00 88.06 83 GLU A CA 1
ATOM 597 C C . GLU A 1 83 ? -1.067 2.125 12.642 1.00 88.06 83 GLU A C 1
ATOM 599 O O . GLU A 1 83 ? -1.485 2.193 11.487 1.00 88.06 83 GLU A O 1
ATOM 604 N N . LYS A 1 84 ? -1.296 1.062 13.420 1.00 90.31 84 LYS A N 1
ATOM 605 C CA . LYS A 1 84 ? -1.809 -0.221 12.933 1.00 90.31 84 LYS A CA 1
ATOM 606 C C . LYS A 1 84 ? -2.547 -1.008 14.022 1.00 90.31 84 LYS A C 1
ATOM 608 O O . LYS A 1 84 ? -2.467 -0.665 15.202 1.00 90.31 84 LYS A O 1
ATOM 613 N N . LEU A 1 85 ? -3.272 -2.051 13.620 1.00 93.38 85 LEU A N 1
ATOM 614 C CA . LEU A 1 85 ? -3.828 -3.052 14.543 1.00 93.38 85 LEU A CA 1
ATOM 615 C C . LEU A 1 85 ? -2.718 -3.983 15.066 1.00 93.38 85 LEU A C 1
ATOM 617 O O . LEU A 1 85 ? -1.550 -3.833 14.700 1.00 93.38 85 LEU A O 1
ATOM 621 N N . SER A 1 86 ? -3.046 -4.924 15.953 1.00 92.31 86 SER A N 1
ATOM 622 C CA . SER A 1 86 ? -2.046 -5.876 16.449 1.00 92.31 86 SER A CA 1
ATOM 623 C C . SER A 1 86 ? -1.510 -6.800 15.345 1.00 92.31 86 SER A C 1
ATOM 625 O O . SER A 1 86 ? -2.163 -7.041 14.328 1.00 92.31 86 SER A O 1
ATOM 627 N N . ASP A 1 87 ? -0.336 -7.392 15.572 1.00 89.81 87 ASP A N 1
ATOM 628 C CA . ASP A 1 87 ? 0.210 -8.426 14.681 1.00 89.81 87 ASP A CA 1
ATOM 629 C C . ASP A 1 87 ? -0.719 -9.643 14.584 1.00 89.81 87 ASP A C 1
ATOM 631 O O . ASP A 1 87 ? -0.851 -10.246 13.522 1.00 89.81 87 ASP A O 1
ATOM 635 N N . GLU A 1 88 ? -1.420 -9.980 15.671 1.00 91.19 88 GLU A N 1
ATOM 636 C CA . GLU A 1 88 ? -2.392 -11.073 15.681 1.00 91.19 88 GLU A CA 1
ATOM 637 C C . GLU A 1 88 ? -3.577 -10.796 14.752 1.00 91.19 88 GLU A C 1
ATOM 639 O O . GLU A 1 88 ? -4.038 -11.713 14.060 1.00 91.19 88 GLU A O 1
ATOM 644 N N . PHE A 1 89 ? -4.049 -9.546 14.702 1.00 93.00 89 PHE A N 1
ATOM 645 C CA . PHE A 1 89 ? -5.077 -9.145 13.751 1.00 93.00 89 PHE A CA 1
ATOM 646 C C . PHE A 1 89 ? -4.625 -9.458 12.326 1.00 93.00 89 PHE A C 1
ATOM 648 O O . PHE A 1 89 ? -5.352 -10.118 11.588 1.00 93.00 89 PHE A O 1
ATOM 655 N N . TYR A 1 90 ? -3.412 -9.051 11.950 1.00 89.75 90 TYR A N 1
ATOM 656 C CA . TYR A 1 90 ? -2.915 -9.250 10.589 1.00 89.75 90 TYR A CA 1
ATOM 657 C C . TYR A 1 90 ? -2.607 -10.711 10.258 1.00 89.75 90 TYR A C 1
ATOM 659 O O . TYR A 1 90 ? -2.941 -11.159 9.165 1.00 89.75 90 TYR A O 1
ATOM 667 N N . ILE A 1 91 ? -2.079 -11.488 11.207 1.00 89.12 91 ILE A N 1
ATOM 668 C CA . ILE A 1 91 ? -1.921 -12.944 11.051 1.00 89.12 91 ILE A CA 1
ATOM 669 C C . ILE A 1 91 ? -3.285 -13.603 10.792 1.00 89.12 91 ILE A C 1
ATOM 671 O O . ILE A 1 91 ? -3.423 -14.480 9.937 1.00 89.12 91 ILE A O 1
ATOM 675 N N . THR A 1 92 ? -4.317 -13.171 11.521 1.00 90.38 92 THR A N 1
ATOM 676 C CA . THR A 1 92 ? -5.686 -13.669 11.337 1.00 90.38 92 THR A CA 1
ATOM 677 C C . THR A 1 92 ? -6.267 -13.217 10.000 1.00 90.38 92 THR A C 1
ATOM 679 O O . THR A 1 92 ? -6.933 -14.010 9.331 1.00 90.38 92 THR A O 1
ATOM 682 N N . LEU A 1 93 ? -6.000 -11.974 9.597 1.00 89.25 93 LEU A N 1
ATOM 683 C CA . LEU A 1 93 ? -6.450 -11.388 8.340 1.00 89.25 93 LEU A CA 1
ATOM 684 C C . LEU A 1 93 ? -5.896 -12.153 7.140 1.00 89.25 93 LEU A C 1
ATOM 686 O O . LEU A 1 93 ? -6.672 -12.608 6.311 1.00 89.25 93 LEU A O 1
ATOM 690 N N . GLU A 1 94 ? -4.581 -12.372 7.081 1.00 85.44 94 GLU A N 1
ATOM 691 C CA . GLU A 1 94 ? -3.934 -13.085 5.971 1.00 85.44 94 GLU A CA 1
ATOM 692 C C . GLU A 1 94 ? -4.499 -14.498 5.765 1.00 85.44 94 GLU A C 1
ATOM 694 O O . GLU A 1 94 ? -4.560 -14.992 4.638 1.00 85.44 94 GLU A O 1
ATOM 699 N N . LYS A 1 95 ? -4.949 -15.148 6.846 1.00 87.56 95 LYS A N 1
ATOM 700 C CA . LYS A 1 95 ? -5.563 -16.479 6.791 1.00 87.56 95 LYS A CA 1
ATOM 701 C C . LYS A 1 95 ? -6.964 -16.477 6.170 1.00 87.56 95 LYS A C 1
ATOM 703 O O . LYS A 1 95 ? -7.329 -17.466 5.537 1.00 87.56 95 LYS A O 1
ATOM 708 N N . HIS A 1 96 ? -7.754 -15.425 6.383 1.00 89.38 96 HIS A N 1
ATOM 709 C CA . HIS A 1 96 ? -9.173 -15.389 5.997 1.00 89.38 96 HIS A CA 1
ATOM 710 C C . HIS A 1 96 ? -9.470 -14.460 4.810 1.00 89.38 96 HIS A C 1
ATOM 712 O O . HIS A 1 96 ? -10.503 -14.630 4.173 1.00 89.38 96 HIS A O 1
ATOM 718 N N . SER A 1 97 ? -8.551 -13.546 4.496 1.00 88.88 97 SER A N 1
ATOM 719 C CA . SER A 1 97 ? -8.677 -12.497 3.480 1.00 88.88 97 SER A CA 1
ATOM 720 C C . SER A 1 97 ? -7.382 -12.364 2.667 1.00 88.88 97 SER A C 1
ATOM 722 O O . SER A 1 97 ? -6.653 -11.376 2.794 1.00 88.88 97 SER A O 1
ATOM 724 N N . PRO A 1 98 ? -7.037 -13.374 1.844 1.00 86.81 98 PRO A N 1
ATOM 725 C CA . PRO A 1 98 ? -5.784 -13.408 1.081 1.00 86.81 98 PRO A CA 1
ATOM 726 C C . PRO A 1 98 ? -5.664 -12.305 0.010 1.00 86.81 98 PRO A C 1
ATOM 728 O O . PRO A 1 98 ? -4.583 -12.086 -0.544 1.00 86.81 98 PRO A O 1
ATOM 731 N N . GLU A 1 99 ? -6.761 -11.628 -0.322 1.00 88.81 99 GLU A N 1
ATOM 732 C CA . GLU A 1 99 ? -6.811 -10.446 -1.179 1.00 88.81 99 GLU A CA 1
ATOM 733 C C . GLU A 1 99 ? -6.238 -9.197 -0.500 1.00 88.81 99 GLU A C 1
ATOM 735 O O . GLU A 1 99 ? -5.713 -8.316 -1.190 1.00 88.81 99 GLU A O 1
ATOM 740 N N . ILE A 1 100 ? -6.270 -9.127 0.834 1.00 90.19 100 ILE A N 1
ATOM 741 C CA . ILE A 1 100 ? -5.655 -8.047 1.603 1.00 90.19 100 ILE A CA 1
ATOM 742 C C . ILE A 1 100 ? -4.217 -8.448 1.917 1.00 90.19 100 ILE A C 1
ATOM 744 O O . ILE A 1 100 ? -3.942 -9.346 2.704 1.00 90.19 100 ILE A O 1
ATOM 748 N N . THR A 1 101 ? -3.270 -7.770 1.276 1.00 90.81 101 THR A N 1
ATOM 749 C CA . THR A 1 101 ? -1.849 -7.951 1.560 1.00 90.81 101 THR A CA 1
ATOM 750 C C . THR A 1 101 ? -1.443 -7.012 2.686 1.00 90.81 101 THR A C 1
ATOM 752 O O . THR A 1 101 ? -1.472 -5.792 2.511 1.00 90.81 101 THR A O 1
ATOM 755 N N . PHE A 1 102 ? -1.047 -7.582 3.822 1.00 88.44 102 PHE A N 1
ATOM 756 C CA . PHE A 1 102 ? -0.463 -6.839 4.930 1.00 88.44 102 PHE A CA 1
ATOM 757 C C . PHE A 1 102 ? 1.035 -6.593 4.704 1.00 88.44 102 PHE A C 1
ATOM 759 O O . PHE A 1 102 ? 1.743 -7.382 4.076 1.00 88.44 102 PHE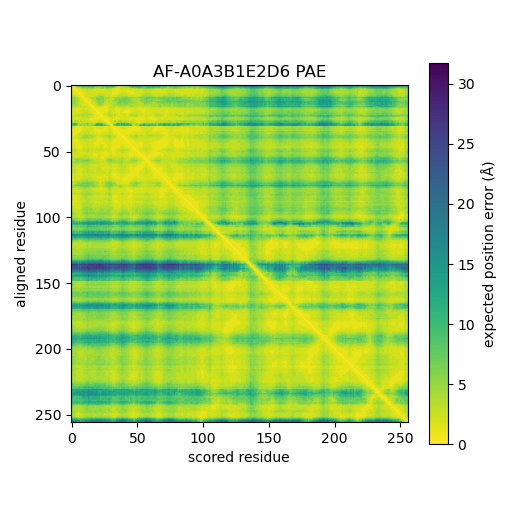 A O 1
ATOM 766 N N . MET A 1 103 ? 1.516 -5.464 5.215 1.00 84.62 103 MET A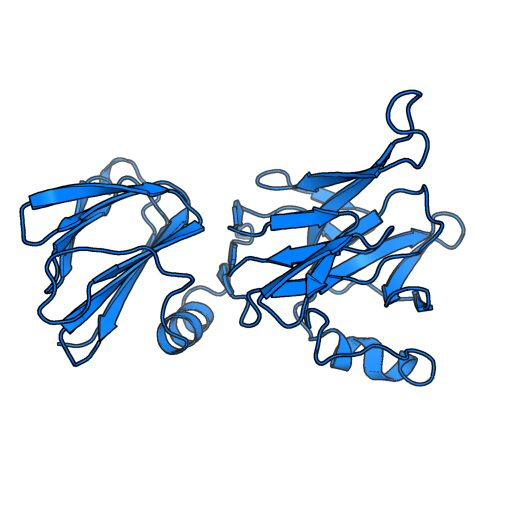 N 1
ATOM 767 C CA . MET A 1 103 ? 2.918 -5.087 5.231 1.00 84.62 103 MET A CA 1
ATOM 768 C C . MET A 1 103 ? 3.399 -5.068 6.679 1.00 84.62 103 MET A C 1
ATOM 770 O O . MET A 1 103 ? 3.152 -4.117 7.416 1.00 84.62 103 MET A O 1
ATOM 774 N N . ASN A 1 104 ? 4.133 -6.109 7.071 1.00 73.50 104 ASN A N 1
ATOM 775 C CA . ASN A 1 104 ? 4.709 -6.195 8.416 1.00 73.50 104 ASN A CA 1
ATOM 776 C C . ASN A 1 104 ? 5.808 -5.143 8.676 1.00 73.50 104 ASN A C 1
ATOM 778 O O . ASN A 1 104 ? 6.174 -4.879 9.816 1.00 73.50 104 ASN A O 1
ATOM 782 N N . GLU A 1 105 ? 6.309 -4.511 7.615 1.00 74.44 105 GLU A N 1
ATOM 783 C CA . GLU A 1 105 ? 7.266 -3.407 7.654 1.00 74.44 105 GLU A CA 1
ATOM 784 C C . GLU A 1 105 ? 6.565 -2.132 7.193 1.00 74.44 105 GLU A C 1
ATOM 786 O O . GLU A 1 105 ? 6.465 -1.890 5.983 1.00 74.44 105 GLU A O 1
ATOM 791 N N . PRO A 1 106 ? 6.054 -1.307 8.122 1.00 68.25 106 PRO A N 1
ATOM 792 C CA . PRO A 1 106 ? 5.210 -0.197 7.735 1.00 68.25 106 PRO A CA 1
ATOM 793 C C . PRO A 1 106 ? 5.980 0.972 7.123 1.00 68.25 106 PRO A C 1
ATOM 795 O O . PRO A 1 106 ? 5.375 1.927 6.645 1.00 68.25 106 PRO A O 1
ATOM 798 N N . LYS A 1 107 ? 7.315 0.913 7.141 1.00 82.69 107 LYS A N 1
ATOM 799 C CA . LYS A 1 107 ? 8.233 1.915 6.603 1.00 82.69 107 LYS A CA 1
ATOM 800 C C . LYS A 1 107 ? 9.470 1.215 6.050 1.00 82.69 107 LYS A C 1
ATOM 802 O O . LYS A 1 107 ? 9.969 0.277 6.663 1.00 82.69 107 LYS A O 1
ATOM 807 N N . GLY A 1 108 ? 10.016 1.712 4.945 1.00 86.06 108 GLY A N 1
ATOM 808 C CA . GLY A 1 108 ? 11.328 1.275 4.484 1.00 86.06 108 GLY A CA 1
ATOM 809 C C . GLY A 1 108 ? 11.859 2.062 3.297 1.00 86.06 108 GLY A C 1
ATOM 810 O O . GLY A 1 108 ? 11.154 2.847 2.660 1.00 8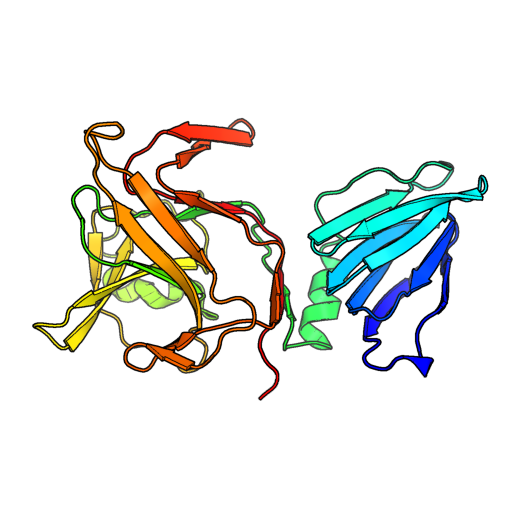6.06 108 GLY A O 1
ATOM 811 N N . TRP A 1 109 ? 13.140 1.850 3.025 1.00 88.50 109 TRP A N 1
ATOM 812 C CA . TRP A 1 109 ? 13.842 2.421 1.885 1.00 88.50 109 TRP A CA 1
ATOM 813 C C . TRP A 1 109 ? 13.636 1.575 0.619 1.00 88.50 109 TRP A C 1
ATOM 815 O O . TRP A 1 109 ? 13.724 0.341 0.656 1.00 88.50 109 TRP A O 1
ATOM 825 N N . LEU A 1 110 ? 13.383 2.240 -0.511 1.00 89.00 110 LEU A N 1
ATOM 826 C CA . LEU A 1 110 ? 13.496 1.671 -1.851 1.00 89.00 110 LEU A CA 1
ATOM 827 C C . LEU A 1 110 ? 14.663 2.342 -2.581 1.00 89.00 110 LEU A C 1
ATOM 829 O O . LEU A 1 110 ? 14.581 3.516 -2.935 1.00 89.00 110 LEU A O 1
ATOM 833 N N . GLY A 1 111 ? 15.732 1.582 -2.816 1.00 85.62 111 GLY A N 1
ATOM 834 C CA . GLY A 1 111 ? 16.890 2.076 -3.554 1.00 85.62 111 GLY A CA 1
ATOM 835 C C . GLY A 1 111 ? 16.593 2.203 -5.044 1.00 85.62 111 GLY A C 1
ATOM 836 O O . GLY A 1 111 ? 16.240 1.200 -5.671 1.00 85.62 111 GLY A O 1
ATOM 837 N N . GLY A 1 112 ? 16.757 3.392 -5.615 1.00 85.00 112 GLY A N 1
ATOM 838 C CA . GLY A 1 112 ? 16.619 3.606 -7.054 1.00 85.00 112 GLY A CA 1
ATOM 839 C C . GLY A 1 112 ? 17.949 3.907 -7.756 1.00 85.00 112 GLY A C 1
ATOM 840 O O . GLY A 1 112 ? 19.001 3.970 -7.124 1.00 85.00 112 GLY A O 1
ATOM 841 N N . PRO A 1 113 ? 17.932 4.013 -9.094 1.00 85.19 113 PRO A N 1
ATOM 842 C CA . PRO A 1 113 ? 19.122 4.326 -9.884 1.00 85.19 113 PRO A CA 1
ATOM 843 C C . PRO A 1 113 ? 19.421 5.838 -9.913 1.00 85.19 113 PRO A C 1
ATOM 845 O O . PRO A 1 113 ? 18.658 6.593 -10.516 1.00 85.19 113 PRO A O 1
ATOM 848 N N . GLU A 1 114 ? 20.566 6.240 -9.345 1.00 77.62 114 GLU A N 1
ATOM 849 C CA . GLU A 1 114 ? 21.036 7.630 -9.122 1.00 77.62 114 GLU A CA 1
ATOM 850 C C . GLU A 1 114 ? 21.041 8.554 -10.364 1.00 77.62 114 GLU A C 1
ATOM 852 O O . GLU A 1 114 ? 20.994 9.767 -10.212 1.00 77.62 114 GLU A O 1
ATOM 857 N N . GLU A 1 115 ? 21.038 8.022 -11.592 1.00 76.56 115 GLU A N 1
ATOM 858 C CA . GLU A 1 115 ? 21.101 8.823 -12.836 1.00 76.56 115 GLU A CA 1
ATOM 859 C C . GLU A 1 115 ? 19.947 8.546 -13.815 1.00 76.56 115 GLU A C 1
ATOM 861 O O . GLU A 1 115 ? 19.935 9.030 -14.951 1.00 76.56 115 GLU A O 1
ATOM 866 N N . SER A 1 116 ? 18.957 7.738 -13.426 1.00 82.38 116 SER A N 1
ATOM 867 C CA . SER A 1 116 ? 17.875 7.418 -14.356 1.00 82.38 116 SER A CA 1
ATOM 868 C C . SER A 1 116 ? 16.936 8.606 -14.528 1.00 82.38 116 SER A C 1
ATOM 870 O O . SER A 1 116 ? 16.384 9.117 -13.555 1.00 82.38 116 SER A O 1
ATOM 872 N N . THR A 1 117 ? 16.648 8.950 -15.780 1.00 87.75 117 THR A N 1
ATOM 873 C CA . THR A 1 117 ? 15.541 9.835 -16.187 1.00 87.75 117 THR A CA 1
ATOM 874 C C . THR A 1 117 ? 14.380 9.054 -16.812 1.00 87.75 117 THR A C 1
ATOM 876 O O . THR A 1 117 ? 13.339 9.615 -17.143 1.00 87.75 117 THR A O 1
ATOM 879 N N . GLY A 1 118 ? 14.536 7.737 -16.977 1.00 90.94 118 GLY A N 1
ATOM 880 C CA . GLY A 1 118 ? 13.521 6.869 -17.564 1.00 90.94 118 GLY A CA 1
ATOM 881 C C . GLY A 1 118 ? 12.379 6.559 -16.599 1.00 90.94 118 GLY A C 1
ATOM 882 O O . GLY A 1 118 ? 12.495 6.752 -15.388 1.00 90.94 118 GLY A O 1
ATOM 883 N N . VAL A 1 119 ? 11.283 6.026 -17.140 1.00 94.38 119 VAL A N 1
ATOM 884 C CA . VAL A 1 119 ? 10.143 5.543 -16.349 1.00 94.38 119 VAL A CA 1
ATOM 885 C C . VAL A 1 119 ? 10.581 4.388 -15.451 1.00 94.38 119 VAL A C 1
ATOM 887 O O . VAL A 1 119 ? 11.148 3.406 -15.936 1.00 94.38 119 VAL A O 1
ATOM 890 N N . LEU A 1 120 ? 10.276 4.490 -14.159 1.00 95.75 120 LEU A N 1
ATOM 891 C CA . LEU A 1 120 ? 10.443 3.406 -13.195 1.00 95.75 120 LEU A CA 1
ATOM 892 C C . LEU A 1 120 ? 9.074 3.002 -12.638 1.00 95.75 120 LEU A C 1
ATOM 894 O O . LEU A 1 120 ? 8.066 3.682 -12.834 1.00 95.75 120 LEU A O 1
ATOM 898 N N . TYR A 1 121 ? 9.030 1.877 -11.939 1.00 97.50 121 TYR A N 1
ATOM 899 C CA . TYR A 1 121 ? 7.822 1.353 -11.322 1.00 97.50 121 TYR A CA 1
ATOM 900 C C . TYR A 1 121 ? 8.115 0.889 -9.904 1.00 97.50 121 TYR A C 1
ATOM 902 O O . TYR A 1 121 ? 9.188 0.352 -9.628 1.00 97.50 121 TYR A O 1
ATOM 910 N N . VAL A 1 122 ? 7.132 1.053 -9.023 1.00 96.62 122 VAL A N 1
ATOM 911 C CA . VAL A 1 122 ? 7.143 0.453 -7.691 1.00 96.62 122 VAL A CA 1
ATOM 912 C C . VAL A 1 122 ? 6.392 -0.866 -7.763 1.00 96.62 122 VAL A C 1
ATOM 914 O O . VAL A 1 122 ? 5.169 -0.897 -7.935 1.00 96.62 122 VAL A O 1
ATOM 917 N N . MET A 1 123 ? 7.148 -1.955 -7.669 1.00 96.81 123 MET A N 1
ATOM 918 C CA . MET A 1 123 ? 6.645 -3.320 -7.748 1.00 96.81 123 MET A CA 1
ATOM 919 C C . MET A 1 123 ? 6.619 -3.958 -6.360 1.00 96.81 123 MET A C 1
ATOM 921 O O . MET A 1 123 ? 7.601 -3.885 -5.627 1.00 96.81 123 MET A O 1
ATOM 925 N N . TYR A 1 124 ? 5.522 -4.632 -6.038 1.00 95.62 124 TYR A N 1
ATOM 926 C CA . TYR A 1 124 ? 5.416 -5.589 -4.946 1.00 95.62 124 TYR A CA 1
ATOM 927 C C . TYR A 1 124 ? 5.742 -7.005 -5.435 1.00 95.62 124 TYR A C 1
ATOM 929 O O . TYR A 1 124 ? 5.241 -7.443 -6.472 1.00 95.62 124 TYR A O 1
ATOM 937 N N . SER A 1 125 ? 6.506 -7.741 -4.631 1.00 93.81 125 SER A N 1
ATOM 938 C CA . SER A 1 125 ? 6.800 -9.166 -4.776 1.00 93.81 125 SER A CA 1
ATOM 939 C C . SER A 1 125 ? 6.263 -9.926 -3.566 1.00 93.81 125 SER A C 1
ATOM 941 O O . SER A 1 125 ? 6.579 -9.576 -2.430 1.00 93.81 125 SER A O 1
ATOM 943 N N . LYS A 1 126 ? 5.495 -11.004 -3.784 1.00 91.94 126 LYS A N 1
ATOM 944 C CA . LYS A 1 126 ? 5.022 -11.856 -2.675 1.00 91.94 126 LYS A CA 1
ATOM 945 C C . LYS A 1 126 ? 6.175 -12.593 -1.995 1.00 91.94 126 LYS A C 1
ATOM 947 O O . LYS A 1 126 ? 6.221 -12.656 -0.774 1.00 91.94 126 LYS A O 1
ATOM 952 N N . THR A 1 127 ? 7.121 -13.113 -2.773 1.00 91.81 127 THR A N 1
ATOM 953 C CA . THR A 1 127 ? 8.375 -13.657 -2.237 1.00 91.81 127 THR A CA 1
ATOM 954 C C . THR A 1 127 ? 9.250 -12.502 -1.745 1.00 91.81 127 THR A C 1
ATOM 956 O O . THR A 1 127 ? 9.454 -11.562 -2.529 1.00 91.81 127 THR A O 1
ATOM 959 N N . PRO A 1 128 ? 9.788 -12.549 -0.511 1.00 90.00 128 PRO A N 1
ATOM 960 C CA . PRO A 1 128 ? 10.730 -11.547 -0.029 1.00 90.00 128 PRO A CA 1
ATOM 961 C C . PRO A 1 128 ? 11.892 -11.357 -1.009 1.00 90.00 128 PRO A C 1
ATOM 963 O O . PRO A 1 128 ? 12.478 -12.318 -1.507 1.00 90.00 128 PRO A O 1
ATOM 966 N N . LEU A 1 129 ? 12.255 -10.110 -1.290 1.00 88.31 129 LEU A N 1
ATOM 967 C CA . LEU A 1 129 ? 13.267 -9.750 -2.281 1.00 88.31 129 LEU A CA 1
ATOM 968 C C . LEU A 1 129 ? 14.641 -10.343 -1.943 1.00 88.31 129 LEU A C 1
ATOM 970 O O . LEU A 1 129 ? 15.373 -10.722 -2.854 1.00 88.31 129 LEU A O 1
ATOM 974 N N . LYS A 1 130 ? 14.970 -10.487 -0.650 1.00 84.69 130 LYS A N 1
ATOM 975 C CA . LYS A 1 130 ? 16.208 -11.136 -0.191 1.00 84.69 130 LYS A CA 1
ATOM 976 C C . LYS A 1 130 ? 16.302 -12.585 -0.656 1.00 84.69 130 LYS A C 1
ATOM 978 O O . LYS A 1 130 ? 17.367 -13.023 -1.078 1.00 84.69 130 LYS A O 1
ATOM 983 N N . GLU A 1 131 ? 15.193 -13.313 -0.581 1.00 87.94 131 GLU A N 1
ATOM 984 C CA . GLU A 1 131 ? 15.091 -14.689 -1.063 1.00 87.94 131 GLU A CA 1
ATOM 985 C C . GLU A 1 131 ? 15.084 -14.711 -2.592 1.00 87.94 131 GLU A C 1
ATOM 987 O O . GLU A 1 131 ? 15.897 -15.394 -3.216 1.00 87.94 131 GLU A O 1
ATOM 992 N N . ARG A 1 132 ? 14.228 -13.887 -3.204 1.00 87.75 132 ARG A N 1
ATOM 993 C CA . ARG A 1 132 ? 14.048 -13.832 -4.657 1.00 87.75 132 ARG A CA 1
ATOM 994 C C . ARG A 1 132 ? 15.340 -13.510 -5.410 1.00 87.75 132 ARG A C 1
ATOM 996 O O . ARG A 1 132 ? 15.576 -14.053 -6.485 1.00 87.75 132 ARG A O 1
ATOM 1003 N N . PHE A 1 133 ? 16.174 -12.640 -4.846 1.00 82.00 133 PHE A N 1
ATOM 1004 C CA . PHE A 1 133 ? 17.425 -12.176 -5.446 1.00 82.00 133 PHE A CA 1
ATOM 1005 C C . PHE A 1 133 ? 18.674 -12.757 -4.769 1.00 82.00 133 PHE A C 1
ATOM 1007 O O . PHE A 1 133 ? 19.788 -12.285 -5.015 1.00 82.00 133 PHE A O 1
ATOM 1014 N N . ALA A 1 134 ? 18.525 -13.823 -3.972 1.00 77.06 134 ALA A N 1
ATOM 1015 C CA . ALA A 1 134 ? 19.629 -14.476 -3.267 1.00 77.06 134 ALA A CA 1
ATOM 1016 C C . ALA A 1 134 ? 20.749 -14.959 -4.211 1.00 77.06 134 ALA A C 1
ATOM 1018 O O . ALA A 1 134 ? 21.925 -14.906 -3.857 1.00 77.06 134 ALA A O 1
ATOM 1019 N N . ALA A 1 135 ? 20.420 -15.385 -5.435 1.00 66.94 135 ALA A N 1
ATOM 1020 C CA . ALA A 1 135 ? 21.415 -15.833 -6.415 1.00 66.94 135 ALA A CA 1
ATOM 1021 C C . ALA A 1 135 ? 22.224 -14.670 -7.030 1.00 66.94 135 ALA A C 1
ATOM 1023 O O . ALA A 1 135 ? 23.424 -14.801 -7.271 1.00 66.94 135 ALA A O 1
ATOM 1024 N N . SER A 1 136 ? 21.597 -13.503 -7.217 1.00 63.97 136 SER A N 1
ATOM 1025 C CA . SER A 1 136 ? 22.247 -12.248 -7.639 1.00 63.97 136 SER A CA 1
ATOM 1026 C C . SER A 1 136 ? 23.019 -11.546 -6.507 1.00 63.97 136 SER A C 1
ATOM 1028 O O . SER A 1 136 ? 23.785 -10.611 -6.749 1.00 63.97 136 SER A O 1
ATOM 1030 N N . ASN A 1 137 ? 22.872 -12.029 -5.269 1.00 54.59 137 ASN A N 1
ATOM 1031 C CA . ASN A 1 137 ? 23.350 -11.409 -4.032 1.00 54.59 137 ASN A CA 1
ATOM 1032 C C . ASN A 1 137 ? 24.882 -11.288 -3.917 1.00 54.59 137 ASN A C 1
ATOM 1034 O O . ASN A 1 137 ? 25.373 -10.486 -3.134 1.00 54.59 137 ASN A O 1
ATOM 1038 N N . LYS A 1 138 ? 25.679 -12.000 -4.732 1.00 54.88 138 LYS A N 1
ATOM 1039 C CA . LYS A 1 138 ? 27.153 -11.844 -4.709 1.00 54.88 138 LYS A CA 1
ATOM 1040 C C . LYS A 1 138 ? 27.627 -10.431 -5.092 1.00 54.88 138 LYS A C 1
ATOM 1042 O O . LYS A 1 138 ? 28.760 -10.078 -4.781 1.00 54.88 138 LYS A O 1
ATOM 1047 N N . LYS A 1 139 ? 26.788 -9.635 -5.769 1.00 55.44 139 LYS A N 1
ATOM 1048 C CA . LYS A 1 139 ? 27.089 -8.246 -6.170 1.00 55.44 139 LYS A CA 1
ATOM 1049 C C . LYS A 1 139 ? 26.207 -7.196 -5.483 1.00 55.44 139 LYS A C 1
ATOM 1051 O O . LYS A 1 139 ? 26.494 -6.009 -5.608 1.00 55.44 139 LYS A O 1
ATOM 1056 N N . GLN A 1 140 ? 25.157 -7.603 -4.771 1.00 58.94 140 GLN A N 1
ATOM 1057 C CA . GLN A 1 140 ? 24.220 -6.678 -4.135 1.00 58.94 140 GLN A CA 1
ATOM 1058 C C . GLN A 1 140 ? 24.678 -6.382 -2.704 1.00 58.94 140 GLN A C 1
ATOM 1060 O O . GLN A 1 140 ? 24.517 -7.198 -1.805 1.00 58.94 140 GLN A O 1
ATOM 1065 N N . LYS A 1 141 ? 25.232 -5.189 -2.470 1.00 61.09 141 LYS A N 1
ATOM 1066 C CA . LYS A 1 141 ? 25.525 -4.685 -1.116 1.00 61.09 141 LYS A CA 1
ATOM 1067 C C . LYS A 1 141 ? 24.280 -4.042 -0.487 1.00 61.09 141 LYS A C 1
ATOM 1069 O O . LYS A 1 141 ? 24.349 -2.919 0.000 1.00 61.09 141 LYS A O 1
ATOM 1074 N N . ARG A 1 142 ? 23.120 -4.701 -0.589 1.00 67.94 142 ARG A N 1
ATOM 1075 C CA . ARG A 1 142 ? 21.861 -4.160 -0.059 1.00 67.94 142 ARG A CA 1
ATOM 1076 C C . ARG A 1 142 ? 21.830 -4.325 1.452 1.00 67.94 142 ARG A C 1
ATOM 1078 O O . ARG A 1 142 ? 22.035 -5.430 1.955 1.00 67.94 142 ARG A O 1
ATOM 1085 N N . ASP A 1 143 ? 21.511 -3.246 2.152 1.00 70.06 143 ASP A N 1
ATOM 1086 C CA . ASP A 1 143 ? 21.202 -3.313 3.572 1.00 70.06 143 ASP A CA 1
ATOM 1087 C C . ASP A 1 143 ? 19.741 -3.736 3.771 1.00 70.06 143 ASP A C 1
ATOM 1089 O O . ASP A 1 143 ? 18.808 -2.929 3.775 1.00 70.06 143 ASP A O 1
ATOM 1093 N N . TRP A 1 144 ? 19.541 -5.047 3.891 1.00 75.12 144 TRP A N 1
ATOM 1094 C CA . TRP A 1 144 ? 18.228 -5.655 4.106 1.00 75.12 144 TRP A CA 1
ATOM 1095 C C . TRP A 1 144 ? 17.589 -5.286 5.455 1.00 75.12 144 TRP A C 1
ATOM 1097 O O . TRP A 1 144 ? 16.412 -5.571 5.633 1.00 75.12 144 TRP A O 1
ATOM 1107 N N . GLY A 1 145 ? 18.327 -4.679 6.393 1.00 69.69 145 GLY A N 1
ATOM 1108 C CA . GLY A 1 145 ? 17.772 -4.210 7.667 1.00 69.69 145 GLY A CA 1
ATOM 1109 C C . GLY A 1 145 ? 17.011 -2.885 7.555 1.00 69.69 145 GLY A C 1
ATOM 1110 O O . GLY A 1 145 ? 16.174 -2.592 8.401 1.00 69.69 145 GLY A O 1
ATOM 1111 N N . HIS A 1 146 ? 17.278 -2.104 6.503 1.00 71.50 146 HIS A N 1
ATOM 1112 C CA . HIS A 1 146 ? 16.712 -0.762 6.307 1.00 71.50 146 HIS A CA 1
ATOM 1113 C C . HIS A 1 146 ? 15.842 -0.640 5.044 1.00 71.50 146 HIS A C 1
ATOM 1115 O O . HIS A 1 146 ? 15.071 0.314 4.891 1.00 71.50 146 HIS A O 1
ATOM 1121 N N . CYS A 1 147 ? 15.951 -1.600 4.125 1.00 76.94 147 CYS A N 1
ATOM 1122 C CA . CYS A 1 147 ? 15.137 -1.651 2.917 1.00 76.94 147 CYS A CA 1
ATOM 1123 C C . CYS A 1 147 ? 13.834 -2.414 3.148 1.00 76.94 147 CYS A C 1
ATOM 1125 O O . CYS A 1 147 ? 13.805 -3.372 3.911 1.00 76.94 147 CYS A O 1
ATOM 1127 N N . THR A 1 148 ? 12.791 -2.091 2.380 1.00 83.19 148 THR A N 1
ATOM 1128 C CA . THR A 1 148 ? 11.592 -2.943 2.376 1.00 83.19 148 THR A CA 1
ATOM 1129 C C . THR A 1 148 ? 11.928 -4.333 1.830 1.00 83.19 148 THR A C 1
ATOM 1131 O O . THR A 1 148 ? 12.662 -4.448 0.832 1.00 83.19 148 THR A O 1
ATOM 1134 N N . ASN A 1 149 ? 11.330 -5.369 2.416 1.00 86.62 149 ASN A N 1
ATOM 1135 C CA . ASN A 1 149 ? 11.536 -6.750 1.986 1.00 86.62 149 ASN A CA 1
ATOM 1136 C C . ASN A 1 149 ? 10.656 -7.201 0.819 1.00 86.62 149 ASN A C 1
ATOM 1138 O O . ASN A 1 149 ? 10.942 -8.239 0.234 1.00 86.62 149 ASN A O 1
ATOM 1142 N N . HIS A 1 150 ? 9.632 -6.438 0.435 1.00 91.56 150 HIS A N 1
ATOM 1143 C CA . HIS A 1 150 ? 8.687 -6.840 -0.616 1.00 91.56 150 HIS A CA 1
ATOM 1144 C C . HIS A 1 150 ? 8.541 -5.835 -1.759 1.00 91.56 150 HIS A C 1
ATOM 1146 O O . HIS A 1 150 ? 7.993 -6.196 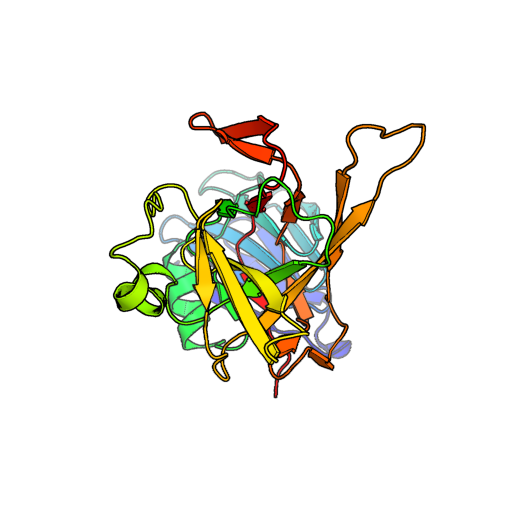-2.799 1.00 91.56 150 HIS A O 1
ATOM 1152 N N . PHE A 1 151 ? 9.043 -4.607 -1.604 1.00 93.38 151 PHE A N 1
ATOM 1153 C CA . PHE A 1 151 ? 8.902 -3.559 -2.609 1.00 93.38 151 PHE A CA 1
ATOM 1154 C C . PHE A 1 151 ? 10.230 -3.197 -3.267 1.00 93.38 151 PHE A C 1
ATOM 1156 O O . PHE A 1 151 ? 11.296 -3.131 -2.647 1.00 93.38 151 PHE A O 1
ATOM 1163 N N . ALA A 1 152 ? 10.148 -2.967 -4.568 1.00 91.81 152 ALA A N 1
ATOM 1164 C CA . ALA A 1 152 ? 11.291 -2.738 -5.425 1.00 91.81 152 ALA A CA 1
ATOM 1165 C C . ALA A 1 152 ? 11.017 -1.595 -6.398 1.00 91.81 152 ALA A C 1
ATOM 1167 O O . ALA A 1 152 ? 9.926 -1.502 -6.963 1.00 91.81 152 ALA A O 1
ATOM 1168 N N . ILE A 1 153 ? 12.048 -0.787 -6.647 1.00 93.69 153 ILE A N 1
ATOM 1169 C CA . ILE A 1 153 ? 12.112 0.045 -7.844 1.00 93.69 153 ILE A CA 1
ATOM 1170 C C . ILE A 1 153 ? 12.570 -0.842 -8.995 1.00 93.69 153 ILE A C 1
ATOM 1172 O O . ILE A 1 153 ? 13.616 -1.492 -8.924 1.00 93.69 153 ILE A O 1
ATOM 1176 N N . VAL A 1 154 ? 11.771 -0.888 -10.054 1.00 95.31 154 VAL A N 1
ATOM 1177 C CA . VAL A 1 154 ? 12.048 -1.695 -11.243 1.00 95.31 154 VAL A CA 1
ATOM 1178 C C . VAL A 1 154 ? 11.861 -0.871 -12.510 1.00 95.31 154 VAL A C 1
ATOM 1180 O O . VAL A 1 154 ? 11.128 0.116 -12.522 1.00 95.31 154 VAL A O 1
ATOM 1183 N N . HIS A 1 155 ? 12.493 -1.285 -13.601 1.00 95.69 155 HIS A N 1
ATOM 1184 C CA . HIS A 1 155 ? 12.190 -0.763 -14.931 1.00 95.69 155 HIS A CA 1
ATOM 1185 C C . HIS A 1 155 ? 12.223 -1.873 -15.971 1.00 95.69 155 HIS A C 1
ATOM 1187 O O . HIS A 1 155 ? 12.833 -2.922 -15.761 1.00 95.69 155 HIS A O 1
ATOM 1193 N N . PHE A 1 156 ? 11.561 -1.625 -17.096 1.00 97.00 156 PHE A N 1
ATOM 1194 C CA . PHE A 1 156 ? 11.619 -2.508 -18.248 1.00 97.00 156 PHE A CA 1
ATOM 1195 C C . PHE A 1 156 ? 12.628 -1.959 -19.257 1.00 97.00 156 PHE A C 1
ATOM 1197 O O . PHE A 1 156 ? 12.419 -0.889 -19.835 1.00 97.00 156 PHE A O 1
ATOM 1204 N N . ASP A 1 157 ? 13.719 -2.690 -19.461 1.00 95.12 157 ASP A N 1
ATOM 1205 C CA . ASP A 1 157 ? 14.675 -2.437 -20.530 1.00 95.12 157 ASP A CA 1
ATOM 1206 C C . ASP A 1 157 ? 14.050 -2.873 -21.859 1.00 95.12 157 ASP A C 1
ATOM 1208 O O . ASP A 1 157 ? 13.952 -4.061 -22.175 1.00 95.12 157 ASP A O 1
ATOM 1212 N N . LYS A 1 158 ? 13.613 -1.886 -22.645 1.00 93.50 158 LYS A N 1
ATOM 1213 C CA . LYS A 1 158 ? 12.977 -2.109 -23.949 1.00 93.50 158 LYS A CA 1
ATOM 1214 C C . LYS A 1 158 ? 13.942 -2.653 -25.000 1.00 93.50 158 LYS A C 1
ATOM 1216 O O . LYS A 1 158 ? 13.483 -3.306 -25.932 1.00 93.50 158 LYS A O 1
ATOM 1221 N N . THR A 1 159 ? 15.239 -2.391 -24.876 1.00 94.31 159 THR A N 1
ATOM 1222 C CA . THR A 1 159 ? 16.238 -2.846 -25.849 1.00 94.31 159 THR A CA 1
ATOM 1223 C C . THR A 1 159 ? 16.437 -4.346 -25.717 1.00 94.31 159 THR A C 1
ATOM 1225 O O . THR A 1 159 ? 16.366 -5.072 -26.704 1.00 94.31 159 THR A O 1
ATOM 1228 N N . ASN A 1 160 ? 16.615 -4.816 -24.482 1.00 95.62 160 ASN A N 1
ATOM 1229 C CA . ASN A 1 160 ? 16.850 -6.231 -24.204 1.00 95.62 160 ASN A CA 1
ATOM 1230 C C . ASN A 1 160 ? 15.566 -7.018 -23.898 1.00 95.62 160 ASN A C 1
ATOM 1232 O O . ASN A 1 160 ? 15.627 -8.237 -23.771 1.00 95.62 160 ASN A O 1
ATOM 1236 N N . GLN A 1 161 ? 14.416 -6.339 -23.798 1.00 96.25 161 GLN A N 1
ATOM 1237 C CA . GLN A 1 161 ? 13.117 -6.908 -23.416 1.00 96.25 161 GLN A CA 1
ATOM 1238 C C . GLN A 1 161 ? 13.162 -7.610 -22.050 1.00 96.25 161 GLN A C 1
ATOM 1240 O O . GLN A 1 161 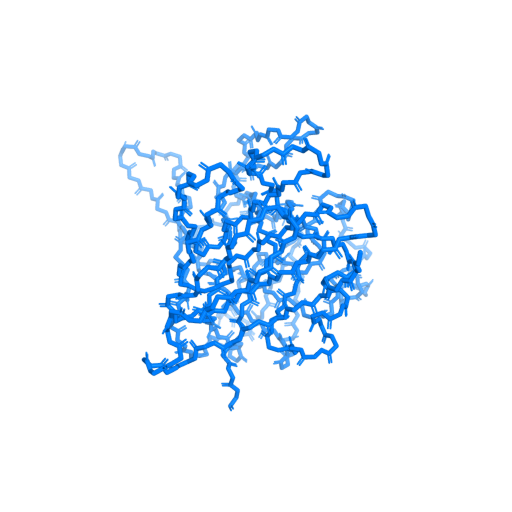? 12.631 -8.708 -21.874 1.00 96.25 161 GLN A O 1
ATOM 1245 N N . LYS A 1 162 ? 13.814 -6.977 -21.068 1.00 96.62 162 LYS A N 1
ATOM 1246 C CA . LYS A 1 162 ? 14.025 -7.550 -19.732 1.00 96.62 162 LYS A CA 1
ATOM 1247 C C . LYS A 1 162 ? 13.584 -6.612 -18.625 1.00 96.62 162 LYS A C 1
ATOM 1249 O O . LYS A 1 162 ? 13.721 -5.396 -18.717 1.00 96.62 162 LYS A O 1
ATOM 1254 N N . TRP A 1 163 ? 13.105 -7.200 -17.536 1.00 97.06 163 TRP A N 1
ATOM 1255 C CA . TRP A 1 163 ? 12.864 -6.474 -16.301 1.00 97.06 163 TRP A CA 1
ATOM 1256 C C . TRP A 1 163 ? 14.139 -6.370 -15.478 1.00 97.06 163 TRP A C 1
ATOM 1258 O O . TRP A 1 163 ? 14.851 -7.356 -15.285 1.00 97.06 163 TRP A O 1
ATOM 1268 N N . ILE A 1 164 ? 14.395 -5.171 -14.970 1.00 93.50 164 ILE A N 1
ATOM 1269 C CA . ILE A 1 164 ? 15.549 -4.853 -14.143 1.00 93.50 164 ILE A CA 1
ATOM 1270 C C . ILE A 1 164 ? 15.059 -4.334 -12.797 1.00 93.50 164 ILE A C 1
ATOM 1272 O O . ILE A 1 164 ? 14.305 -3.364 -12.722 1.00 93.50 164 ILE A O 1
ATOM 1276 N N . PHE A 1 165 ? 15.517 -4.977 -11.734 1.00 90.38 165 PHE A N 1
ATOM 1277 C CA . PHE A 1 165 ? 15.379 -4.542 -10.355 1.00 90.38 165 PHE A CA 1
ATOM 1278 C C . PHE A 1 165 ? 16.569 -3.674 -9.959 1.00 90.38 165 PHE A C 1
ATOM 1280 O O . PHE A 1 165 ? 17.710 -4.024 -10.257 1.00 90.38 165 PHE A O 1
ATOM 1287 N N . HIS A 1 166 ? 16.300 -2.574 -9.259 1.00 85.06 166 HIS A N 1
ATOM 1288 C CA . HIS A 1 166 ? 17.323 -1.714 -8.681 1.00 85.06 166 HIS A CA 1
ATOM 1289 C C . HIS A 1 166 ? 17.411 -1.919 -7.174 1.00 85.06 166 HIS A C 1
ATOM 1291 O O . HIS A 1 166 ? 16.438 -1.769 -6.433 1.00 85.06 166 HIS A O 1
ATOM 1297 N N . SER A 1 167 ? 18.611 -2.262 -6.718 1.00 77.69 167 SER A N 1
ATOM 1298 C CA . SER A 1 167 ? 18.986 -2.184 -5.315 1.00 77.69 167 SER A CA 1
ATOM 1299 C C . SER A 1 167 ? 20.004 -1.065 -5.159 1.00 77.69 167 SER A C 1
ATOM 1301 O O . SER A 1 167 ? 21.201 -1.345 -5.057 1.00 77.69 167 SER A O 1
ATOM 1303 N N . ASN A 1 168 ? 19.531 0.185 -5.179 1.00 74.88 168 ASN A N 1
ATOM 1304 C CA . ASN A 1 168 ? 20.393 1.356 -5.379 1.00 74.88 168 ASN A CA 1
ATOM 1305 C C . ASN A 1 168 ? 21.102 1.211 -6.757 1.00 74.88 168 ASN A C 1
ATOM 1307 O O . ASN A 1 168 ? 20.481 0.735 -7.709 1.00 74.88 168 ASN A O 1
ATOM 1311 N N . LYS A 1 169 ? 22.399 1.505 -6.884 1.00 73.94 169 LYS A N 1
ATOM 1312 C CA . LYS A 1 169 ? 23.180 1.443 -8.134 1.00 73.94 169 LYS A CA 1
ATOM 1313 C C . LYS A 1 169 ? 23.460 0.044 -8.695 1.00 73.94 169 LYS A C 1
ATOM 1315 O O . LYS A 1 169 ? 24.244 -0.100 -9.631 1.00 73.94 169 LYS A O 1
ATOM 1320 N N . PHE A 1 170 ? 22.885 -1.002 -8.105 1.00 77.94 170 PHE A N 1
ATOM 1321 C CA . PHE A 1 170 ? 23.121 -2.389 -8.501 1.00 77.94 170 PHE A CA 1
ATOM 1322 C C . PHE A 1 170 ? 21.901 -2.946 -9.244 1.00 77.94 170 PHE A C 1
ATOM 1324 O O . PHE A 1 170 ? 20.990 -3.476 -8.597 1.00 77.94 170 PHE A O 1
ATOM 1331 N N . PRO A 1 171 ? 21.861 -2.848 -10.587 1.00 85.69 171 PRO A N 1
ATOM 1332 C CA . PRO A 1 171 ? 20.795 -3.444 -11.372 1.00 85.69 171 PRO A CA 1
ATOM 1333 C C . PRO A 1 171 ? 20.897 -4.971 -11.343 1.00 85.69 171 PRO A C 1
ATOM 1335 O O . PRO A 1 171 ? 21.984 -5.555 -11.299 1.00 85.69 171 PRO A O 1
ATOM 1338 N N . SER A 1 172 ? 19.759 -5.649 -11.375 1.00 86.75 172 SER A N 1
ATOM 1339 C CA . SER A 1 172 ? 19.689 -7.101 -11.525 1.00 86.75 172 SER A CA 1
ATOM 1340 C C . SER A 1 172 ? 18.495 -7.480 -12.382 1.00 86.75 172 SER A C 1
ATOM 1342 O O . SER A 1 172 ? 17.370 -7.063 -12.116 1.00 86.75 172 SER A O 1
ATOM 1344 N N . GLU A 1 173 ? 18.752 -8.262 -13.425 1.00 92.06 173 GLU A N 1
ATOM 1345 C CA . GLU A 1 173 ? 17.692 -8.804 -14.267 1.00 92.06 173 GLU A CA 1
ATOM 1346 C C . GLU A 1 173 ? 16.808 -9.756 -13.460 1.00 92.06 173 GLU A C 1
ATOM 1348 O O . GLU A 1 173 ? 17.293 -10.505 -12.607 1.00 92.06 173 GLU A O 1
ATOM 1353 N N . PHE A 1 174 ? 15.512 -9.761 -13.755 1.00 93.31 174 PHE A N 1
ATOM 1354 C CA . PHE A 1 174 ? 14.596 -10.736 -13.187 1.00 93.31 174 PHE A CA 1
ATOM 1355 C C . PHE A 1 174 ? 13.484 -11.108 -14.158 1.00 93.31 174 PHE A C 1
ATOM 1357 O O . PHE A 1 174 ? 13.143 -10.362 -15.073 1.00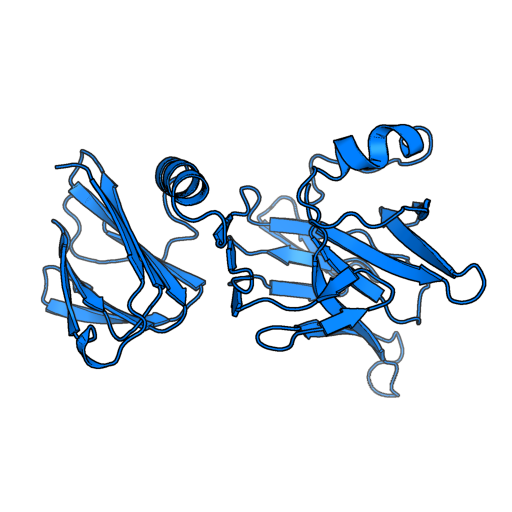 93.31 174 PHE A O 1
ATOM 1364 N N . THR A 1 175 ? 12.904 -12.284 -13.936 1.00 95.00 175 THR A N 1
ATOM 1365 C CA . THR A 1 175 ? 11.677 -12.702 -14.617 1.00 95.00 175 THR A CA 1
ATOM 1366 C C . THR A 1 175 ? 10.495 -12.459 -13.680 1.00 95.00 175 THR A C 1
ATOM 1368 O O . THR A 1 175 ? 10.556 -12.881 -12.514 1.00 95.00 175 THR A O 1
ATOM 1371 N N . PRO A 1 176 ? 9.438 -11.764 -14.132 1.00 96.44 176 PRO A N 1
ATOM 1372 C CA . PRO A 1 176 ? 8.243 -11.600 -13.326 1.00 96.44 176 PRO A CA 1
ATOM 1373 C C . PRO A 1 176 ? 7.582 -12.932 -12.993 1.00 96.44 176 PRO A C 1
ATOM 1375 O O . PRO A 1 176 ? 7.607 -13.873 -13.784 1.00 96.44 176 PRO A O 1
ATOM 1378 N N . VAL A 1 177 ? 6.947 -12.992 -11.830 1.00 95.69 177 VAL A N 1
ATOM 1379 C CA . VAL A 1 177 ? 6.113 -14.121 -11.410 1.00 95.69 177 VAL A CA 1
ATOM 1380 C C . VAL A 1 177 ? 4.665 -13.664 -11.269 1.00 95.69 177 VAL A C 1
ATOM 1382 O O . VAL A 1 177 ? 4.390 -12.482 -11.085 1.00 95.69 177 VAL A O 1
ATOM 1385 N N . ALA A 1 178 ? 3.715 -14.600 -11.310 1.00 94.06 178 ALA A N 1
ATOM 1386 C CA . ALA A 1 178 ? 2.281 -14.284 -11.307 1.00 94.06 178 ALA A CA 1
ATOM 1387 C C . ALA A 1 178 ? 1.799 -13.494 -10.072 1.00 94.06 178 ALA A C 1
ATOM 1389 O O . ALA A 1 178 ? 0.721 -12.905 -10.091 1.00 94.06 178 ALA A O 1
ATOM 1390 N N . THR A 1 179 ? 2.568 -13.504 -8.981 1.00 93.50 179 THR A N 1
ATOM 1391 C CA . THR A 1 179 ? 2.257 -12.759 -7.756 1.00 93.50 179 THR A CA 1
ATOM 1392 C C . THR A 1 179 ? 2.764 -11.320 -7.763 1.00 93.50 179 THR A C 1
ATOM 1394 O O . THR A 1 179 ? 2.396 -10.563 -6.860 1.00 93.50 179 THR A O 1
ATOM 1397 N N . ASP A 1 180 ? 3.591 -10.939 -8.735 1.00 96.56 180 ASP A N 1
ATOM 1398 C CA . ASP A 1 180 ? 4.094 -9.575 -8.851 1.00 96.56 180 ASP A CA 1
ATOM 1399 C C . ASP A 1 180 ? 2.973 -8.597 -9.164 1.00 96.56 180 ASP A C 1
ATOM 1401 O O . ASP A 1 180 ? 2.020 -8.913 -9.881 1.00 96.56 180 ASP A O 1
ATOM 1405 N N . LEU A 1 181 ? 3.094 -7.398 -8.605 1.00 97.06 181 LEU A N 1
ATOM 1406 C CA . LEU A 1 181 ? 2.126 -6.336 -8.808 1.00 97.06 181 LEU A CA 1
ATOM 1407 C C . LEU A 1 181 ? 2.833 -4.993 -8.915 1.00 97.06 181 LEU A C 1
ATOM 1409 O O . LEU A 1 181 ? 3.619 -4.645 -8.042 1.00 97.06 181 LEU A O 1
ATOM 1413 N N . ILE A 1 182 ? 2.524 -4.209 -9.942 1.00 98.31 182 ILE A N 1
ATOM 1414 C CA . ILE A 1 182 ? 2.941 -2.807 -10.017 1.00 98.31 182 ILE A CA 1
ATOM 1415 C C . ILE A 1 182 ? 1.880 -1.943 -9.329 1.00 98.31 182 ILE A C 1
ATOM 1417 O O . ILE A 1 182 ? 0.715 -1.918 -9.735 1.00 98.31 182 ILE A O 1
ATOM 1421 N N . LEU A 1 183 ? 2.289 -1.228 -8.279 1.00 97.69 183 LEU A N 1
ATOM 1422 C CA . LEU A 1 183 ? 1.410 -0.325 -7.532 1.00 97.69 183 LEU A CA 1
ATOM 1423 C C . LEU A 1 183 ? 1.483 1.103 -8.058 1.00 97.69 183 LEU A C 1
ATOM 1425 O O . LEU A 1 183 ? 0.479 1.810 -8.056 1.00 97.69 183 LEU A O 1
ATOM 1429 N N . ALA A 1 184 ? 2.657 1.533 -8.508 1.00 98.00 184 ALA A N 1
ATOM 1430 C CA . ALA A 1 184 ? 2.858 2.892 -8.978 1.00 98.00 184 ALA A CA 1
ATOM 1431 C C . ALA A 1 184 ? 3.886 2.956 -10.105 1.00 98.00 184 ALA A C 1
ATOM 1433 O O . ALA A 1 184 ? 4.766 2.101 -10.224 1.00 98.00 184 ALA A O 1
ATOM 1434 N N . ARG A 1 185 ? 3.775 4.010 -10.905 1.00 97.25 185 ARG A N 1
ATOM 1435 C CA . ARG A 1 185 ? 4.775 4.464 -11.870 1.00 97.25 185 ARG A CA 1
ATOM 1436 C C . ARG A 1 185 ? 5.490 5.682 -11.301 1.00 97.25 185 ARG A C 1
ATOM 1438 O O . ARG A 1 185 ? 4.849 6.501 -10.642 1.00 97.25 185 ARG A O 1
ATOM 1445 N N . THR A 1 186 ? 6.788 5.802 -11.565 1.00 95.38 186 THR A N 1
ATOM 1446 C CA . THR A 1 186 ? 7.550 7.011 -11.264 1.00 95.38 186 THR A CA 1
ATOM 1447 C C . THR A 1 186 ? 8.160 7.605 -12.530 1.00 95.38 186 THR A C 1
ATOM 1449 O O . THR A 1 186 ? 8.886 6.947 -13.281 1.00 95.38 186 THR A O 1
ATOM 1452 N N . ASP A 1 187 ? 7.836 8.867 -12.781 1.00 94.06 187 ASP A N 1
ATOM 1453 C CA . ASP A 1 187 ? 8.289 9.641 -13.934 1.00 94.06 187 ASP A CA 1
ATOM 1454 C C . ASP A 1 187 ? 9.319 10.671 -13.483 1.00 94.06 187 ASP A C 1
ATOM 1456 O O . ASP A 1 187 ? 9.288 11.112 -12.336 1.00 94.06 187 ASP A O 1
ATOM 1460 N N . PHE A 1 188 ? 10.261 11.012 -14.357 1.00 92.50 188 PHE A N 1
ATOM 1461 C CA . PHE A 1 188 ? 11.226 12.074 -14.097 1.00 92.50 188 PHE A CA 1
ATOM 1462 C C . PHE A 1 188 ? 10.784 13.340 -14.816 1.00 92.50 188 PHE A C 1
ATOM 1464 O O . PHE A 1 188 ? 10.543 13.317 -16.024 1.00 92.50 188 PHE A O 1
ATOM 1471 N N . GLU A 1 189 ? 10.720 14.442 -14.083 1.00 91.12 189 GLU A N 1
ATOM 1472 C CA . GLU A 1 189 ? 10.427 15.753 -14.639 1.00 91.12 189 GLU A CA 1
ATOM 1473 C C . GLU A 1 189 ? 11.541 16.730 -14.303 1.00 91.12 189 GLU A C 1
ATOM 1475 O O . GLU A 1 189 ? 12.045 16.764 -13.183 1.00 91.12 189 GLU A O 1
ATOM 1480 N N . LYS A 1 190 ? 11.895 17.560 -15.280 1.00 91.19 190 LYS A N 1
ATOM 1481 C CA . LYS A 1 190 ? 12.822 18.674 -15.115 1.00 91.19 190 LYS A CA 1
ATOM 1482 C C . LYS A 1 190 ? 12.173 19.918 -15.690 1.00 91.19 190 LYS A C 1
ATOM 1484 O O . LYS A 1 190 ? 11.641 19.887 -16.798 1.00 91.19 190 LYS A O 1
ATOM 1489 N N . SER A 1 191 ? 12.214 21.007 -14.940 1.00 89.50 191 SER A N 1
ATOM 1490 C CA . SER A 1 191 ? 11.659 22.293 -15.358 1.00 89.50 191 SER A CA 1
ATOM 1491 C C . SER A 1 191 ? 12.625 23.419 -14.991 1.00 89.50 191 SER A C 1
ATOM 1493 O O . SER A 1 191 ? 13.539 23.202 -14.197 1.00 89.50 191 SER A O 1
ATOM 1495 N N . PRO A 1 192 ? 12.451 24.638 -15.529 1.00 92.44 192 PRO A N 1
ATOM 1496 C CA . PRO A 1 192 ? 13.241 25.786 -15.087 1.00 92.44 192 PRO A CA 1
ATOM 1497 C C . PRO A 1 192 ? 13.121 26.069 -13.579 1.00 92.44 192 PRO A C 1
ATOM 1499 O O . PRO A 1 192 ? 14.053 26.608 -12.994 1.00 92.44 192 PRO A O 1
ATOM 1502 N N . GLN A 1 193 ? 11.993 25.708 -12.954 1.00 88.88 193 GLN A N 1
ATOM 1503 C CA . GLN A 1 193 ? 11.759 25.843 -11.511 1.00 88.88 193 GLN A CA 1
ATOM 1504 C C . GLN A 1 193 ? 12.329 24.671 -10.694 1.00 88.88 193 GLN A C 1
ATOM 1506 O O . GLN A 1 193 ? 12.512 24.816 -9.493 1.00 88.88 193 GLN A O 1
ATOM 1511 N N . GLU A 1 194 ? 12.614 23.538 -11.340 1.00 84.12 194 GLU A N 1
ATOM 1512 C CA . GLU A 1 194 ? 13.154 22.306 -10.748 1.00 84.12 194 GLU A CA 1
ATOM 1513 C C . GLU A 1 194 ? 14.375 21.853 -11.577 1.00 84.12 194 GLU A C 1
ATOM 1515 O O . GLU A 1 194 ? 14.306 20.847 -12.296 1.00 84.12 194 GLU A O 1
ATOM 1520 N N . PRO A 1 195 ? 15.482 22.623 -11.581 1.00 84.56 195 PRO A N 1
ATOM 1521 C CA . PRO A 1 195 ? 16.603 22.401 -12.497 1.00 84.56 195 PRO A CA 1
ATOM 1522 C C . PRO A 1 195 ? 17.371 21.105 -12.210 1.00 84.56 195 PRO A C 1
ATOM 1524 O O . PRO A 1 195 ? 17.998 20.546 -13.115 1.00 84.56 195 PRO A O 1
ATOM 1527 N N . GLU A 1 196 ? 17.306 20.605 -10.980 1.00 83.38 196 GLU A N 1
ATOM 1528 C CA . GLU A 1 196 ? 17.867 19.310 -10.571 1.00 83.38 196 GLU A CA 1
ATOM 1529 C C . GLU A 1 196 ? 16.969 18.141 -11.012 1.00 83.38 196 GLU A C 1
ATOM 1531 O O . GLU A 1 196 ? 17.440 17.026 -11.229 1.00 83.38 196 GLU A O 1
ATOM 1536 N N . GLY A 1 197 ? 15.701 18.441 -11.304 1.00 87.75 197 GLY A N 1
ATOM 1537 C CA . GLY A 1 197 ? 14.664 17.480 -11.636 1.00 87.75 197 GLY A CA 1
ATOM 1538 C C . GLY A 1 197 ? 14.137 16.744 -10.409 1.00 87.75 197 GLY A C 1
ATOM 1539 O O . GLY A 1 197 ? 14.757 16.717 -9.352 1.00 87.75 197 GLY A O 1
ATOM 1540 N N . LYS A 1 198 ? 12.953 16.157 -10.553 1.00 88.19 198 LYS A N 1
ATOM 1541 C CA . LYS A 1 198 ? 12.282 15.419 -9.483 1.00 88.19 198 LYS A CA 1
ATOM 1542 C C . LYS A 1 198 ? 11.549 14.213 -10.020 1.00 88.19 198 LYS A C 1
ATOM 1544 O O . LYS A 1 198 ? 11.149 14.167 -11.189 1.00 88.19 198 LYS A O 1
ATOM 1549 N N . ARG A 1 199 ? 11.316 13.249 -9.138 1.00 91.31 199 ARG A N 1
ATOM 1550 C CA . ARG A 1 199 ? 10.457 12.108 -9.438 1.00 91.31 199 ARG A CA 1
ATOM 1551 C C . ARG A 1 199 ? 9.009 12.396 -9.044 1.00 91.31 199 ARG A C 1
ATOM 1553 O O . ARG A 1 199 ? 8.724 12.844 -7.938 1.00 91.31 199 ARG A O 1
ATOM 1560 N N . LEU A 1 200 ? 8.074 12.103 -9.943 1.00 92.38 200 LEU A N 1
ATOM 1561 C CA . LEU A 1 200 ? 6.637 12.118 -9.665 1.00 92.38 200 LEU A CA 1
ATOM 1562 C C . LEU A 1 200 ? 6.114 10.695 -9.542 1.00 92.38 200 LEU A C 1
ATOM 1564 O O . LEU A 1 200 ? 6.462 9.845 -10.355 1.00 92.38 200 LEU A O 1
ATOM 1568 N N . VAL A 1 201 ? 5.250 10.440 -8.560 1.00 96.19 201 VAL A N 1
ATOM 1569 C CA . VAL A 1 201 ? 4.636 9.124 -8.343 1.00 96.19 201 VAL A CA 1
ATOM 1570 C C . VAL A 1 201 ? 3.177 9.156 -8.783 1.00 96.19 201 VAL A C 1
ATOM 1572 O O . VAL A 1 201 ? 2.383 9.937 -8.264 1.00 96.19 201 VAL A O 1
ATOM 1575 N N . THR A 1 202 ? 2.810 8.252 -9.689 1.00 97.62 202 THR A N 1
ATOM 1576 C CA . THR A 1 202 ? 1.420 8.007 -10.090 1.00 97.62 202 THR A CA 1
ATOM 1577 C C . THR A 1 202 ? 0.993 6.623 -9.623 1.00 97.62 202 THR A C 1
ATOM 1579 O O . THR A 1 202 ? 1.501 5.609 -10.106 1.00 97.62 202 THR A O 1
ATOM 1582 N N . PHE A 1 203 ? 0.049 6.567 -8.684 1.00 97.94 203 PHE A N 1
ATOM 1583 C CA . PHE A 1 203 ? -0.512 5.311 -8.190 1.00 97.94 203 PHE A CA 1
ATOM 1584 C C . PHE A 1 203 ? -1.534 4.724 -9.166 1.00 97.94 203 PHE A C 1
ATOM 1586 O O . PHE A 1 203 ? -2.394 5.427 -9.692 1.00 97.94 203 PHE A O 1
ATOM 1593 N N . TYR A 1 204 ? -1.507 3.403 -9.329 1.00 97.94 204 TYR A N 1
ATOM 1594 C CA . TYR A 1 204 ? -2.484 2.653 -10.119 1.00 97.94 204 TYR A CA 1
ATOM 1595 C C . TYR A 1 204 ? -3.708 2.209 -9.303 1.00 97.94 204 TYR A C 1
ATOM 1597 O O . TYR A 1 204 ? -4.374 1.230 -9.633 1.00 97.94 204 TYR A O 1
ATOM 1605 N N . GLN A 1 205 ? -4.046 2.914 -8.224 1.00 96.38 205 GLN A N 1
ATOM 1606 C CA . GLN A 1 205 ? -5.236 2.588 -7.444 1.00 96.38 205 GLN A CA 1
ATOM 1607 C C . GLN A 1 205 ? -6.490 2.641 -8.329 1.00 96.38 205 GLN A C 1
ATOM 1609 O O . GLN A 1 205 ? -6.719 3.621 -9.037 1.00 96.38 205 GLN A O 1
ATOM 1614 N N . LYS A 1 206 ? -7.294 1.572 -8.294 1.00 95.06 206 LYS A N 1
ATOM 1615 C CA . LYS A 1 206 ? -8.504 1.344 -9.103 1.00 95.06 206 LYS A CA 1
ATOM 1616 C C . LYS A 1 206 ? -8.302 1.368 -10.624 1.00 95.06 206 LYS A C 1
ATOM 1618 O O . LYS A 1 206 ? -9.283 1.321 -11.359 1.00 95.06 206 LYS A O 1
ATOM 1623 N N . ASN A 1 207 ? -7.059 1.386 -11.093 1.00 96.81 207 ASN A N 1
ATOM 1624 C CA . ASN A 1 207 ? -6.704 1.289 -12.502 1.00 96.81 207 ASN A CA 1
ATOM 1625 C C . ASN A 1 207 ? -5.984 -0.033 -12.723 1.00 96.81 207 ASN A C 1
ATOM 1627 O O . ASN A 1 207 ? -5.018 -0.314 -12.029 1.00 96.81 207 ASN A O 1
ATOM 1631 N N . TYR A 1 208 ? -6.429 -0.833 -13.689 1.00 96.88 208 TYR A N 1
ATOM 1632 C CA . TYR A 1 208 ? -5.954 -2.208 -13.843 1.00 96.88 208 TYR A CA 1
ATOM 1633 C C . TYR A 1 208 ? -5.486 -2.488 -15.263 1.00 96.88 208 TYR A C 1
ATOM 1635 O O . TYR A 1 208 ? -6.007 -1.916 -16.220 1.00 96.88 208 TYR A O 1
ATOM 1643 N N . GLY A 1 209 ? -4.538 -3.407 -15.389 1.00 96.94 209 GLY A N 1
ATOM 1644 C CA . GLY A 1 209 ? -4.028 -3.866 -16.671 1.00 96.94 209 GLY A CA 1
ATOM 1645 C C . GLY A 1 209 ? -2.706 -4.594 -16.498 1.00 96.94 209 GLY A C 1
ATOM 1646 O O . GLY A 1 209 ? -2.399 -5.110 -15.421 1.00 96.94 209 GLY A O 1
ATOM 1647 N N . THR A 1 210 ? -1.913 -4.616 -17.563 1.00 97.44 210 THR A N 1
ATOM 1648 C CA . THR A 1 210 ? -0.586 -5.233 -17.565 1.00 97.44 210 THR A CA 1
ATOM 1649 C C . THR A 1 210 ? 0.448 -4.299 -18.171 1.00 97.44 210 THR A C 1
ATOM 1651 O O . THR A 1 210 ? 0.198 -3.694 -19.211 1.00 97.44 210 THR A O 1
ATOM 1654 N N . ILE A 1 211 ? 1.632 -4.239 -17.569 1.00 97.75 211 ILE A N 1
ATOM 1655 C CA . ILE A 1 211 ? 2.821 -3.588 -18.124 1.00 97.75 211 ILE A CA 1
ATOM 1656 C C . ILE A 1 211 ? 3.846 -4.691 -18.353 1.00 97.75 211 ILE A C 1
ATOM 1658 O O . ILE A 1 211 ? 4.276 -5.326 -17.397 1.00 97.75 211 ILE A O 1
ATOM 1662 N N . HIS A 1 212 ? 4.198 -4.953 -19.614 1.00 97.06 212 HIS A N 1
ATOM 1663 C CA . HIS A 1 212 ? 5.218 -5.938 -20.010 1.00 97.06 212 HIS A CA 1
ATOM 1664 C C . HIS A 1 212 ? 5.149 -7.272 -19.231 1.00 97.06 212 HIS A C 1
ATOM 1666 O O . HIS A 1 212 ? 6.156 -7.769 -18.727 1.00 97.06 212 HIS A O 1
ATOM 1672 N N . GLY A 1 213 ? 3.939 -7.827 -19.091 1.00 96.44 213 GLY A N 1
ATOM 1673 C CA . GLY A 1 213 ? 3.686 -9.106 -18.414 1.00 96.44 213 GLY A CA 1
ATOM 1674 C C . GLY A 1 213 ? 3.452 -9.039 -16.898 1.00 96.44 213 GLY A C 1
ATOM 1675 O O . GLY A 1 213 ? 3.046 -10.044 -16.323 1.00 96.44 213 GLY A O 1
ATOM 1676 N N . ILE A 1 214 ? 3.638 -7.885 -16.246 1.00 98.12 214 ILE A N 1
ATOM 1677 C CA . ILE A 1 214 ? 3.311 -7.692 -14.823 1.00 98.12 214 ILE A CA 1
ATOM 1678 C C . ILE A 1 214 ? 1.939 -7.038 -14.701 1.00 98.12 214 ILE A C 1
ATOM 1680 O O . ILE A 1 214 ? 1.663 -6.038 -15.365 1.00 98.12 214 ILE A O 1
ATOM 1684 N N . SER A 1 215 ? 1.079 -7.577 -13.838 1.00 97.38 215 SER A N 1
ATOM 1685 C CA . SER A 1 215 ? -0.199 -6.933 -13.520 1.00 97.38 215 SER A CA 1
ATOM 1686 C C . SER A 1 215 ? 0.039 -5.619 -12.775 1.00 97.38 215 SER A C 1
ATOM 1688 O O . SER A 1 215 ? 0.908 -5.549 -11.906 1.00 97.38 215 SER A O 1
ATOM 1690 N N . TYR A 1 216 ? -0.743 -4.585 -13.071 1.00 97.88 216 TYR A N 1
ATOM 1691 C CA . TYR A 1 216 ? -0.777 -3.369 -12.262 1.00 97.88 216 TYR A CA 1
ATOM 1692 C C . TYR A 1 216 ? -2.167 -3.135 -11.682 1.00 97.88 216 TYR A C 1
ATOM 1694 O O . TYR A 1 216 ? -3.177 -3.574 -12.242 1.00 97.88 216 TYR A O 1
ATOM 1702 N N . GLY A 1 217 ? -2.195 -2.400 -10.574 1.00 96.62 217 GLY A N 1
ATOM 1703 C CA . GLY A 1 217 ? -3.427 -1.918 -9.970 1.00 96.62 217 GLY A CA 1
ATOM 1704 C C . GLY A 1 217 ? -3.884 -2.664 -8.730 1.00 96.62 217 GLY A C 1
ATOM 1705 O O . GLY A 1 217 ? -3.660 -3.857 -8.553 1.00 96.62 217 GLY A O 1
ATOM 1706 N N . TYR A 1 218 ? -4.563 -1.934 -7.857 1.00 96.06 218 TYR A N 1
ATOM 1707 C CA . TYR A 1 218 ? -5.062 -2.424 -6.575 1.00 96.06 218 TYR A CA 1
ATOM 1708 C C . TYR A 1 218 ? -6.324 -1.647 -6.182 1.00 96.06 218 TYR A C 1
ATOM 1710 O O . TYR A 1 218 ? -6.559 -0.543 -6.669 1.00 96.06 218 TYR A O 1
ATOM 1718 N N . LEU A 1 219 ? -7.163 -2.215 -5.320 1.00 93.75 219 LEU A N 1
ATOM 1719 C CA . LEU A 1 219 ? -8.459 -1.641 -4.960 1.00 93.75 219 LEU A CA 1
ATOM 1720 C C . LEU A 1 219 ? -8.332 -0.464 -3.976 1.00 93.75 219 LEU A C 1
ATOM 1722 O O . LEU A 1 219 ? -8.974 0.576 -4.154 1.00 93.75 219 LEU A O 1
ATOM 1726 N N . SER A 1 220 ? -7.530 -0.641 -2.925 1.00 93.81 220 SER A N 1
ATOM 1727 C CA . SER A 1 220 ? -7.316 0.333 -1.846 1.00 93.81 220 SER A CA 1
ATOM 1728 C C . SER A 1 220 ? -5.970 0.086 -1.167 1.00 93.81 220 SER A C 1
ATOM 1730 O O . SER A 1 220 ? -5.524 -1.056 -1.127 1.00 93.81 220 SER A O 1
ATOM 1732 N N . SER A 1 221 ? -5.328 1.121 -0.637 1.00 94.56 221 SER A N 1
ATOM 1733 C CA . SER A 1 221 ? -4.136 1.011 0.210 1.00 94.56 221 SER A CA 1
ATOM 1734 C C . SER A 1 221 ? -4.007 2.257 1.082 1.00 94.56 221 SER A C 1
ATOM 1736 O O . SER A 1 221 ? -4.657 3.272 0.825 1.00 94.56 221 SER A O 1
ATOM 1738 N N . ASP A 1 222 ? -3.141 2.183 2.084 1.00 93.75 222 ASP A N 1
ATOM 1739 C CA . ASP A 1 222 ? -2.628 3.338 2.828 1.00 93.75 222 ASP A CA 1
ATOM 1740 C C . ASP A 1 222 ? -1.170 3.673 2.460 1.00 93.75 222 ASP A C 1
ATOM 1742 O O . ASP A 1 222 ? -0.541 4.538 3.081 1.00 93.75 222 ASP A O 1
ATOM 1746 N N . ILE A 1 223 ? -0.644 2.994 1.434 1.00 94.00 223 ILE A N 1
ATOM 1747 C CA . ILE A 1 223 ? 0.733 3.133 0.972 1.00 94.00 223 ILE A CA 1
ATOM 1748 C C . ILE A 1 223 ? 0.985 4.556 0.485 1.00 94.00 223 ILE A C 1
ATOM 1750 O O . ILE A 1 223 ? 0.271 5.096 -0.358 1.00 94.00 223 ILE A O 1
ATOM 1754 N N . GLN A 1 224 ? 2.072 5.129 0.980 1.00 93.62 224 GLN A N 1
ATOM 1755 C CA . GLN A 1 224 ? 2.623 6.403 0.560 1.00 93.62 224 GLN A CA 1
ATOM 1756 C C . GLN A 1 224 ? 4.061 6.179 0.108 1.00 93.62 224 GLN A C 1
ATOM 1758 O O . GLN A 1 224 ? 4.837 5.481 0.761 1.00 93.62 224 GLN A O 1
ATOM 1763 N N . ILE A 1 225 ? 4.409 6.797 -1.015 1.00 94.12 225 ILE A N 1
ATOM 1764 C CA . ILE A 1 225 ? 5.746 6.754 -1.594 1.00 94.12 225 ILE A CA 1
ATOM 1765 C C . ILE A 1 225 ? 6.200 8.198 -1.718 1.00 94.12 225 ILE A C 1
ATOM 1767 O O . ILE A 1 225 ? 5.541 9.001 -2.380 1.00 94.12 225 ILE A O 1
ATOM 1771 N N . ARG A 1 226 ? 7.312 8.518 -1.065 1.00 93.25 226 ARG A N 1
ATOM 1772 C CA . ARG A 1 226 ? 7.967 9.814 -1.164 1.00 93.25 226 ARG A CA 1
ATOM 1773 C C . ARG A 1 226 ? 9.237 9.647 -2.004 1.00 93.25 226 ARG A C 1
ATOM 1775 O O . ARG A 1 226 ? 10.183 9.039 -1.505 1.00 93.25 226 ARG A O 1
ATOM 1782 N N . PRO A 1 227 ? 9.239 10.110 -3.261 1.00 91.56 227 PRO A N 1
ATOM 1783 C CA . PRO A 1 227 ? 10.434 10.099 -4.096 1.00 91.56 227 PRO A CA 1
ATOM 1784 C C . PRO A 1 227 ? 11.477 11.076 -3.575 1.00 91.56 227 PRO A C 1
ATOM 1786 O O . PRO A 1 227 ? 11.084 12.106 -3.045 1.00 91.56 227 PRO A O 1
ATOM 1789 N N . ASP A 1 228 ? 12.750 10.767 -3.803 1.00 87.62 228 ASP A N 1
ATOM 1790 C CA . ASP A 1 228 ? 13.951 11.542 -3.474 1.00 87.62 228 ASP A CA 1
ATOM 1791 C C . ASP A 1 228 ? 14.209 11.694 -1.964 1.00 87.62 228 ASP A C 1
ATOM 1793 O O . ASP A 1 228 ? 14.808 12.663 -1.499 1.00 87.62 228 ASP A O 1
ATOM 1797 N N . TRP A 1 229 ? 13.718 10.736 -1.170 1.00 90.38 229 TRP A N 1
ATOM 1798 C CA . TRP A 1 229 ? 13.858 10.720 0.287 1.00 90.38 229 TRP A CA 1
ATOM 1799 C C . TRP A 1 229 ? 14.118 9.309 0.807 1.00 90.38 229 TRP A C 1
ATOM 1801 O O . TRP A 1 229 ? 13.635 8.329 0.246 1.00 90.38 229 TRP A O 1
ATOM 1811 N N . VAL A 1 230 ? 14.791 9.207 1.951 1.00 87.38 230 VAL A N 1
ATOM 1812 C CA . VAL A 1 230 ? 14.992 7.958 2.697 1.00 87.38 230 VAL A CA 1
ATOM 1813 C C . VAL A 1 230 ? 14.544 8.103 4.152 1.00 87.38 230 VAL A C 1
ATOM 1815 O O . VAL A 1 230 ? 14.632 9.194 4.715 1.00 87.38 230 VAL A O 1
ATOM 1818 N N . PRO A 1 231 ? 14.048 7.030 4.793 1.00 84.19 231 PRO A N 1
ATOM 1819 C CA . PRO A 1 231 ? 13.884 6.977 6.244 1.00 84.19 231 PRO A CA 1
ATOM 1820 C C . PRO A 1 231 ? 15.193 7.277 6.986 1.00 84.19 231 PRO A C 1
ATOM 1822 O O . PRO A 1 231 ? 16.209 6.660 6.677 1.00 84.19 231 PRO A O 1
ATOM 1825 N N . ASP A 1 232 ? 15.165 8.136 8.007 1.00 82.88 232 ASP A N 1
ATOM 1826 C CA . ASP A 1 232 ? 16.267 8.223 8.976 1.00 82.88 232 ASP A CA 1
ATOM 1827 C C . ASP A 1 232 ? 16.049 7.301 10.190 1.00 82.88 232 ASP A C 1
ATOM 1829 O O . ASP A 1 232 ? 14.953 6.766 10.409 1.00 82.88 232 ASP A O 1
ATOM 1833 N N . SER A 1 233 ? 17.108 7.120 10.987 1.00 76.81 233 SER A N 1
ATOM 1834 C CA . SER A 1 233 ? 17.115 6.275 12.190 1.00 76.81 233 SER A CA 1
ATOM 1835 C C . SER A 1 233 ? 16.251 6.806 13.339 1.00 76.81 233 SER A C 1
ATOM 1837 O O . SER A 1 233 ? 15.918 6.049 14.244 1.00 76.81 233 SER A O 1
ATOM 1839 N N . ASN A 1 234 ? 15.882 8.086 13.310 1.00 78.38 234 ASN A N 1
ATOM 1840 C CA . ASN A 1 234 ? 15.081 8.764 14.330 1.00 78.38 234 ASN A CA 1
ATOM 1841 C C . ASN A 1 234 ? 13.595 8.849 13.936 1.00 78.38 234 ASN A C 1
ATOM 1843 O O . ASN A 1 234 ? 12.815 9.551 14.578 1.00 78.38 234 ASN A O 1
ATOM 1847 N N . GLY A 1 235 ? 13.190 8.149 12.873 1.00 71.44 235 GLY A N 1
ATOM 1848 C CA . GLY A 1 235 ? 11.814 8.134 12.383 1.00 71.44 235 GLY A CA 1
ATOM 1849 C C . GLY A 1 235 ? 11.477 9.253 11.393 1.00 71.44 235 GLY A C 1
ATOM 1850 O O . GLY A 1 235 ? 10.413 9.184 10.772 1.00 71.44 235 GLY A O 1
ATOM 1851 N N . GLY A 1 236 ? 12.380 10.203 11.157 1.00 82.12 236 GLY A N 1
ATOM 1852 C CA . GLY A 1 236 ? 12.261 11.252 10.149 1.00 82.12 236 GLY A CA 1
ATOM 1853 C C . GLY A 1 236 ? 12.629 10.785 8.736 1.00 82.12 236 GLY A C 1
ATOM 1854 O O . GLY A 1 236 ? 12.553 9.588 8.406 1.00 82.12 236 GLY A O 1
ATOM 1855 N N . TYR A 1 237 ? 12.962 11.754 7.882 1.00 85.56 237 TYR A N 1
ATOM 1856 C CA . TYR A 1 237 ? 13.344 11.535 6.491 1.00 85.56 237 TYR A CA 1
ATOM 1857 C C . TYR A 1 237 ? 14.505 12.451 6.106 1.00 85.56 237 TYR A C 1
ATOM 1859 O O . TYR A 1 237 ? 14.517 13.620 6.488 1.00 85.56 237 TYR A O 1
ATOM 1867 N N . LEU A 1 238 ? 15.421 11.931 5.295 1.00 86.00 238 LEU A N 1
ATOM 1868 C CA . LEU A 1 238 ? 16.520 12.680 4.686 1.00 86.00 238 LEU A CA 1
ATOM 1869 C C . LEU A 1 238 ? 16.317 12.727 3.177 1.00 86.00 238 LEU A C 1
ATOM 1871 O O . LEU A 1 238 ? 15.868 11.740 2.593 1.00 86.00 238 LEU A O 1
ATOM 1875 N N . GLU A 1 239 ? 16.635 13.858 2.559 1.00 84.62 239 GLU A N 1
ATOM 1876 C CA . GLU A 1 239 ? 16.682 13.964 1.101 1.00 84.62 239 GLU A CA 1
ATOM 1877 C C . GLU A 1 239 ? 17.784 13.050 0.567 1.00 84.62 239 GLU A C 1
ATOM 1879 O O . GLU A 1 239 ? 18.910 13.057 1.066 1.00 84.62 239 GLU A O 1
ATOM 1884 N N . ASN A 1 240 ? 17.441 12.236 -0.426 1.00 83.31 240 ASN A N 1
ATOM 1885 C CA . ASN A 1 240 ? 18.401 11.430 -1.161 1.00 83.31 240 ASN A CA 1
ATOM 1886 C C . ASN A 1 240 ? 17.860 11.167 -2.564 1.00 83.31 240 ASN A C 1
ATOM 1888 O O . ASN A 1 240 ? 16.892 10.423 -2.735 1.00 83.31 240 ASN A O 1
ATOM 1892 N N . PHE A 1 241 ? 18.473 11.807 -3.555 1.00 82.69 241 PHE A N 1
ATOM 1893 C CA . PHE A 1 241 ? 18.026 11.739 -4.940 1.00 82.69 241 PHE A CA 1
ATOM 1894 C C . PHE A 1 241 ? 17.971 10.293 -5.451 1.00 82.69 241 PHE A C 1
ATOM 1896 O O . PHE A 1 241 ? 18.816 9.468 -5.108 1.00 82.69 241 PHE A O 1
ATOM 1903 N N . ALA A 1 242 ? 16.970 10.001 -6.284 1.00 83.56 242 ALA A N 1
ATOM 1904 C CA . ALA A 1 242 ? 16.678 8.695 -6.876 1.00 83.56 242 ALA A CA 1
ATOM 1905 C C . ALA A 1 242 ? 16.227 7.589 -5.912 1.00 83.56 242 ALA A C 1
ATOM 1907 O O . ALA A 1 242 ? 15.773 6.544 -6.383 1.00 83.56 242 ALA A O 1
ATOM 1908 N N . ASP A 1 243 ? 16.281 7.809 -4.603 1.00 88.38 243 ASP A N 1
ATOM 1909 C CA . ASP A 1 243 ? 15.752 6.888 -3.607 1.00 88.38 243 ASP A CA 1
ATOM 1910 C C . ASP A 1 243 ? 14.313 7.220 -3.223 1.00 88.38 243 ASP A C 1
ATOM 1912 O O . ASP A 1 243 ? 13.788 8.287 -3.528 1.00 88.38 243 ASP A O 1
ATOM 1916 N N . TYR A 1 244 ? 13.631 6.277 -2.574 1.00 91.69 244 TYR A N 1
ATOM 1917 C CA . TYR A 1 244 ? 12.244 6.471 -2.171 1.00 91.69 244 TYR A CA 1
ATOM 1918 C C . TYR A 1 244 ? 12.026 6.000 -0.743 1.00 91.69 244 TYR A C 1
ATOM 1920 O O . TYR A 1 244 ? 12.451 4.908 -0.348 1.00 91.69 244 TYR A O 1
ATOM 1928 N N . ALA A 1 245 ? 11.265 6.787 0.004 1.00 92.25 245 ALA A N 1
ATOM 1929 C CA . ALA A 1 245 ? 10.742 6.374 1.284 1.00 92.25 245 ALA A CA 1
ATOM 1930 C C . ALA A 1 245 ? 9.342 5.811 1.059 1.00 92.25 245 ALA A C 1
ATOM 1932 O O . ALA A 1 245 ? 8.450 6.502 0.562 1.00 92.25 245 ALA A O 1
ATOM 1933 N N . LEU A 1 246 ? 9.150 4.551 1.426 1.00 92.25 246 LEU A N 1
ATOM 1934 C CA . LEU A 1 246 ? 7.851 3.902 1.423 1.00 92.25 246 LEU A CA 1
ATOM 1935 C C . LEU A 1 246 ? 7.334 3.830 2.855 1.00 92.25 246 LEU A C 1
ATOM 1937 O O . LEU A 1 246 ? 8.093 3.529 3.776 1.00 92.25 246 LEU A O 1
ATOM 1941 N N . LYS A 1 247 ? 6.038 4.081 3.029 1.00 90.81 247 LYS A N 1
ATOM 1942 C CA . LYS A 1 247 ? 5.305 3.717 4.240 1.00 90.81 247 LYS A CA 1
ATOM 1943 C C . LYS A 1 247 ? 3.898 3.227 3.913 1.00 90.81 247 LYS A C 1
ATOM 1945 O O . LYS A 1 247 ? 3.392 3.536 2.842 1.00 90.81 247 LYS A O 1
ATOM 1950 N N . GLY A 1 248 ? 3.262 2.518 4.829 1.00 90.31 248 GLY A N 1
ATOM 1951 C CA . GLY A 1 248 ? 1.907 1.977 4.699 1.00 90.31 248 GLY A CA 1
ATOM 1952 C C . GLY A 1 248 ? 1.770 0.721 5.544 1.00 90.31 248 GLY A C 1
ATOM 1953 O O . GLY A 1 248 ? 2.739 0.285 6.135 1.00 90.31 248 GLY A O 1
ATOM 1954 N N . THR A 1 249 ? 0.602 0.112 5.607 1.00 89.56 249 THR A N 1
ATOM 1955 C CA . THR A 1 249 ? 0.377 -1.127 6.359 1.00 89.56 249 THR A CA 1
ATOM 1956 C C . THR A 1 249 ? -0.330 -2.175 5.515 1.00 89.56 249 THR A C 1
ATOM 1958 O O . THR A 1 249 ? -0.217 -3.359 5.813 1.00 89.56 249 THR A O 1
ATOM 1961 N N . TYR A 1 250 ? -1.020 -1.794 4.435 1.00 92.75 250 TYR A N 1
ATOM 1962 C CA . TYR A 1 250 ? -1.707 -2.760 3.585 1.00 92.75 250 TYR A CA 1
ATOM 1963 C C . TYR A 1 250 ? -1.948 -2.259 2.160 1.00 92.75 250 TYR A C 1
ATOM 1965 O O . TYR A 1 250 ? -1.962 -1.064 1.858 1.00 92.75 250 TYR A O 1
ATOM 1973 N N . PHE A 1 251 ? -2.268 -3.204 1.282 1.00 94.44 251 PHE A N 1
ATOM 1974 C CA . PHE A 1 251 ? -3.027 -2.937 0.066 1.00 94.44 251 PHE A CA 1
ATOM 1975 C C . PHE A 1 251 ? -3.983 -4.093 -0.234 1.00 94.44 251 PHE A C 1
ATOM 1977 O O . PHE A 1 251 ? -3.708 -5.249 0.076 1.00 94.44 251 PHE A O 1
ATOM 1984 N N . ILE A 1 252 ? -5.112 -3.783 -0.863 1.00 93.81 252 ILE A N 1
ATOM 1985 C CA . ILE A 1 252 ? -6.131 -4.753 -1.266 1.00 93.81 252 ILE A CA 1
ATOM 1986 C C . ILE A 1 252 ? -5.968 -5.022 -2.757 1.00 93.81 252 ILE A C 1
ATOM 1988 O O . ILE A 1 252 ? -6.103 -4.111 -3.580 1.00 93.81 252 ILE A O 1
ATOM 1992 N N . ARG A 1 253 ? -5.673 -6.268 -3.120 1.00 91.38 253 ARG A N 1
ATOM 1993 C CA . ARG A 1 253 ? -5.627 -6.707 -4.517 1.00 91.38 253 ARG A CA 1
ATOM 1994 C C . ARG A 1 253 ? -7.026 -6.671 -5.122 1.00 91.38 253 ARG A C 1
ATOM 1996 O O . ARG A 1 253 ? -8.030 -6.756 -4.427 1.00 91.38 253 ARG A O 1
ATOM 2003 N N . LYS A 1 254 ? -7.094 -6.549 -6.445 1.00 85.00 254 LYS A N 1
ATOM 2004 C CA . LYS A 1 254 ? -8.346 -6.819 -7.150 1.00 85.00 254 LYS A CA 1
ATOM 2005 C C . LYS A 1 254 ? -8.674 -8.306 -6.980 1.00 85.00 254 LYS A C 1
ATOM 2007 O O . LYS A 1 254 ? -7.795 -9.137 -7.221 1.00 85.00 254 LYS A O 1
ATOM 2012 N N . GLU A 1 255 ? -9.904 -8.624 -6.593 1.00 70.25 255 GLU A N 1
ATOM 2013 C CA . GLU A 1 255 ? -10.408 -9.994 -6.687 1.00 70.25 255 GLU A CA 1
ATOM 2014 C C . GLU A 1 255 ? -10.301 -10.475 -8.142 1.00 70.25 255 GLU A C 1
ATOM 2016 O O . GLU A 1 255 ? -10.486 -9.690 -9.083 1.00 70.25 255 GLU A O 1
ATOM 2021 N N . LYS A 1 256 ? -9.894 -11.734 -8.319 1.00 57.97 256 LYS A N 1
ATOM 2022 C CA . LYS A 1 256 ? -9.764 -12.338 -9.648 1.00 57.97 256 LYS A CA 1
ATOM 2023 C C . LYS A 1 256 ? -11.126 -12.571 -10.279 1.00 57.97 256 LYS A C 1
ATOM 2025 O O . LYS A 1 256 ? -12.017 -13.056 -9.553 1.00 57.97 256 LYS A O 1
#

Solvent-accessible surface area (backbone atoms only — not comparable to full-atom values): 13738 Å² total; per-residue (Å²): 98,65,49,78,45,80,46,80,33,90,44,80,86,56,38,63,47,68,50,80,51,88,33,27,38,39,30,37,63,42,23,33,35,41,40,40,29,42,75,77,29,24,29,36,40,36,26,55,34,53,40,36,37,40,26,27,67,82,66,54,74,46,80,39,46,47,57,38,23,36,36,19,54,56,95,43,52,62,70,39,81,42,92,67,78,56,71,66,55,50,60,53,39,50,73,78,38,73,52,44,44,74,40,96,63,44,58,24,30,30,34,25,47,77,82,67,64,61,69,34,29,40,32,41,37,77,61,43,46,69,68,74,42,50,85,64,40,90,73,52,89,65,60,72,90,56,32,43,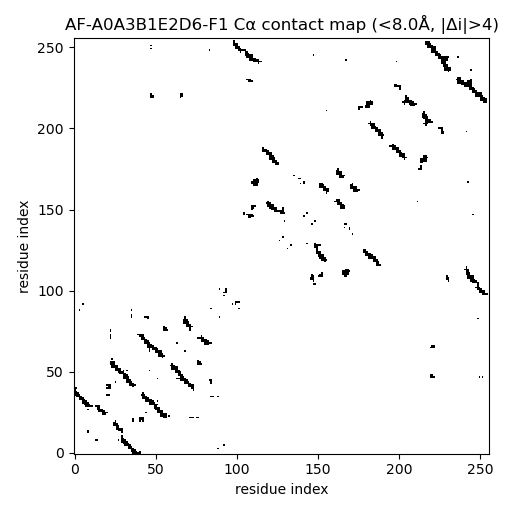53,39,50,36,32,30,36,73,42,76,89,79,71,40,38,32,39,27,58,26,87,42,73,41,81,53,80,89,55,95,69,34,35,34,47,28,40,32,43,58,47,71,44,95,92,38,79,88,44,47,64,46,80,47,70,26,65,75,40,76,54,68,58,96,88,36,40,30,31,27,62,36,56,45,62,45,76,42,61,35,20,32,64,43,97,85,74,53,71,42,84,36,74,47,21,23,22,38,34,32,49,39,38,26,48,63,83,131

Foldseek 3Di:
DWDKDWDQFQDQVPFQDWDDFLFFIKGGGHFTKMWTQDPLRKIKIATQAAWIWTQGPVRDIDIDHHQWMWIADRPGRDIDTDNDDDPVNVVVCCVPPVLKDWFPPQKAKEAFEQDDQDKKFKKFDPQFPCVQCVVVVVPQPAPPVGHRRTIFIWDQDPVVRFIWTDRHNDIDTDDDDQRMETQWMWHWDDDPVRNVIWIDIDGQEVPWDDDSNHIYYFPGWSKDKDAQWGQDPVRDIDGHHRMIMIGTTITGHPDD

Radius of gyration: 20.21 Å; Cα contacts (8 Å, |Δi|>4): 624; chains: 1; bounding box: 56×42×57 Å

Sequence (256 aa):
SRGILLAEVTTEKGKGFTVKTPRGNIVDLGTIFGVEVDASGTSSVQVFKGNVDVVSSSGVKTSLAAGKTMRAEAGKEEWQPSEKLSDEFYITLEKHSPEITFMNEPKGWLGGPEESTGVLYVMYSKTPLKERFAASNKKQKRDWGHCTNHFAIVHFDKTNQKWIFHSNKFPSEFTPVATDLILARTDFEKSPQEPEGKRLVTFYQKNYGTIHGISYGYLSSDIQIRPDWVPDSNGGYLENFADYALKGTYFIRKEK